Protein AF-A0A7S0VRG8-F1 (afdb_monomer)

Mean predicted aligned error: 17.73 Å

Nearest PDB structures (foldseek):
  5uk8-assembly1_B  TM=3.185E-01  e=1.459E+00  Homo sapiens
  5fi4-assembly1_B  TM=2.342E-01  e=2.798E+00  Homo sapiens
  4waf-assembly1_B  TM=2.385E-01  e=3.992E+00  Homo sapiens

Sequence (210 aa):
MTVSRSSALLATAFALSAVSQVACFSLGASHPPLGLRLSTVGSSTPARPWAAHGGARCVRAVVFEPQGPPVETYASMALISGLAAYWWLVFVPGERRDLAANKDKGGLNGFLDELAASGEDERKVEKWFYSEWLARRKNVQAVMDKRAMQMSAKTGESFEVVLARLEEAEAANNLARATKMPRFLSADNPILVAFAFVAFGVVLAAFTGK

Radius of gyration: 34.58 Å; Cα contacts (8 Å, |Δi|>4): 60; chains: 1; bounding box: 70×60×100 Å

Solvent-accessible surface area (backbone atoms only — not comparable to full-atom values): 13095 Å² total; per-residue (Å²): 137,88,80,74,78,72,66,65,66,62,59,57,61,58,58,61,58,61,59,59,66,66,69,68,79,78,77,81,81,73,73,76,73,83,74,73,78,68,80,74,85,78,87,85,82,78,94,73,82,91,74,93,71,91,68,81,77,76,78,73,78,79,78,81,71,87,76,74,80,59,69,66,57,52,53,52,53,40,52,54,43,49,51,52,43,46,42,60,69,53,48,51,56,49,53,52,40,54,48,62,69,40,60,79,71,36,73,64,51,57,50,50,49,52,59,66,70,45,55,86,83,55,63,48,69,61,49,60,75,40,40,68,60,54,52,50,49,53,52,51,50,55,52,47,53,52,50,18,52,55,48,14,70,72,70,73,48,59,49,67,66,40,39,54,52,49,53,53,50,46,55,52,48,52,48,52,57,60,65,58,66,74,80,73,84,44,88,83,32,67,63,61,47,50,42,51,53,42,52,50,49,47,52,52,55,65,73,63,70,125

pLDDT: mean 72.53, std 17.37, range [38.66, 95.19]

Foldseek 3Di:
DDDDPVVVVVVVVVVVVVVVVVVPPPDDPPDPPPPPVPVPPDDDDDDDDDDDDPPPPPPPPPPDDDDDDPLVVLVVLLVVLVVVCCCVVPVVLVVLLVCLLCVCVDVVVVVVVVVVPDDCPPPVVVCVVCVVVNVVVVVVVVVLQVVLVVVCVVVVDDSVVSSVVVVVVVSVVSSVVSVPDDPCVPPPNVSVVSSVVSVVVSVVVVVVPD

Organism: NCBI:txid464990

Structure (mmCIF, N/CA/C/O backbone):
data_AF-A0A7S0VRG8-F1
#
_entry.id   AF-A0A7S0VRG8-F1
#
loop_
_atom_site.group_PDB
_atom_site.id
_atom_site.type_symbol
_atom_site.label_atom_id
_atom_site.label_alt_id
_atom_site.label_comp_id
_atom_site.label_asym_id
_atom_site.label_entity_id
_atom_site.label_seq_id
_atom_site.pdbx_PDB_ins_code
_atom_site.Cartn_x
_atom_site.Cartn_y
_atom_site.Cartn_z
_atom_site.occupancy
_atom_site.B_iso_or_equiv
_atom_site.auth_seq_id
_atom_site.auth_comp_id
_atom_site.auth_asym_id
_atom_site.auth_atom_id
_atom_site.pdbx_PDB_model_num
ATOM 1 N N . MET A 1 1 ? -19.201 24.557 -6.624 1.00 42.12 1 MET A N 1
ATOM 2 C CA . MET A 1 1 ? -18.223 24.293 -7.701 1.00 42.12 1 MET A CA 1
ATOM 3 C C . MET A 1 1 ? -18.299 22.818 -8.061 1.00 42.12 1 MET A C 1
ATOM 5 O O . MET A 1 1 ? -17.842 21.974 -7.306 1.00 42.12 1 MET A O 1
ATOM 9 N N . THR A 1 2 ? -19.003 22.513 -9.145 1.00 43.94 2 THR A N 1
ATOM 10 C CA . THR A 1 2 ? -19.328 21.163 -9.621 1.00 43.94 2 THR A CA 1
ATOM 11 C C . THR A 1 2 ? -18.234 20.679 -10.567 1.00 43.94 2 THR A C 1
ATOM 13 O O . THR A 1 2 ? -18.202 21.075 -11.730 1.00 43.94 2 THR A O 1
ATOM 16 N N . VAL A 1 3 ? -17.312 19.857 -10.062 1.00 47.19 3 VAL A N 1
ATOM 17 C CA . VAL A 1 3 ? -16.272 19.234 -10.889 1.00 47.19 3 VAL A CA 1
ATOM 18 C C . VAL A 1 3 ? -16.869 18.031 -11.621 1.00 47.19 3 VAL A C 1
ATOM 20 O O . VAL A 1 3 ? -17.481 17.142 -11.031 1.00 47.19 3 VAL A O 1
ATOM 23 N N . SER A 1 4 ? -16.725 18.096 -12.939 1.00 42.38 4 SER A N 1
ATOM 24 C CA . SER A 1 4 ? -17.270 17.235 -13.981 1.00 42.38 4 SER A CA 1
ATOM 25 C C . SER A 1 4 ? -17.004 15.740 -13.762 1.00 42.38 4 SER A C 1
ATOM 27 O O . SER A 1 4 ? -15.859 15.296 -13.706 1.00 42.38 4 SER A O 1
ATOM 29 N N . ARG A 1 5 ? -18.081 14.946 -13.713 1.00 49.78 5 ARG A N 1
ATOM 30 C CA . ARG A 1 5 ? -18.062 13.470 -13.689 1.00 49.78 5 ARG A CA 1
ATOM 31 C C . ARG A 1 5 ? -17.633 12.840 -15.026 1.00 49.78 5 ARG A C 1
ATOM 33 O O . ARG A 1 5 ? -17.500 11.623 -15.107 1.00 49.78 5 ARG A O 1
ATOM 40 N N . SER A 1 6 ? -17.387 13.641 -16.062 1.00 50.38 6 SER A N 1
ATOM 41 C CA . SER A 1 6 ? -17.122 13.144 -17.418 1.00 50.38 6 SER A CA 1
ATOM 42 C C . SER A 1 6 ? -15.696 12.618 -17.630 1.00 50.38 6 SER A C 1
ATOM 44 O O . SER A 1 6 ? -15.460 11.881 -18.582 1.00 50.38 6 SER A O 1
ATOM 46 N N . SER A 1 7 ? -14.748 12.926 -16.740 1.00 47.78 7 SER A N 1
ATOM 47 C CA . SER A 1 7 ? -13.347 12.496 -16.894 1.00 47.78 7 SER A CA 1
ATOM 48 C C . SER A 1 7 ? -13.087 11.055 -16.436 1.00 47.78 7 SER A C 1
ATOM 50 O O . SER A 1 7 ? -12.105 10.446 -16.851 1.00 47.78 7 SER A O 1
ATOM 52 N N . ALA A 1 8 ? -13.969 10.481 -15.609 1.00 47.38 8 ALA A N 1
ATOM 53 C CA . ALA A 1 8 ? -13.795 9.130 -15.068 1.00 47.38 8 ALA A CA 1
ATOM 54 C C . ALA A 1 8 ? -14.149 8.019 -16.076 1.00 47.38 8 ALA A C 1
ATOM 56 O O . ALA A 1 8 ? -13.647 6.905 -15.963 1.00 47.38 8 ALA A O 1
ATOM 57 N N . LEU A 1 9 ? -14.975 8.319 -17.085 1.00 46.28 9 LEU A N 1
ATOM 58 C CA . LEU A 1 9 ? -15.419 7.333 -18.079 1.00 46.28 9 LEU A CA 1
ATOM 59 C C . LEU A 1 9 ? -14.440 7.150 -19.249 1.00 46.28 9 LEU A C 1
ATOM 61 O O . LEU A 1 9 ? -14.487 6.127 -19.924 1.00 46.28 9 LEU A O 1
ATOM 65 N N . LEU A 1 10 ? -13.520 8.093 -19.476 1.00 46.25 10 LEU A N 1
ATOM 66 C CA . LEU A 1 10 ? -12.488 7.950 -20.513 1.00 46.25 10 LEU A CA 1
ATOM 67 C C . LEU A 1 10 ? -11.265 7.152 -20.031 1.00 46.25 10 LEU A C 1
ATOM 69 O O . LEU A 1 10 ? -10.596 6.516 -20.841 1.00 46.25 10 LEU A O 1
ATOM 73 N N . ALA A 1 11 ? -11.003 7.116 -18.721 1.00 44.12 11 ALA A N 1
ATOM 74 C CA . ALA A 1 11 ? -9.884 6.360 -18.154 1.00 44.12 11 ALA A CA 1
ATOM 75 C C . ALA A 1 11 ? -10.134 4.838 -18.129 1.00 44.12 11 ALA A C 1
ATOM 77 O O . ALA A 1 11 ? -9.197 4.052 -18.261 1.00 44.12 11 ALA A O 1
ATOM 78 N N . THR A 1 12 ? -11.392 4.399 -18.025 1.00 48.84 12 THR A N 1
ATOM 79 C CA . THR A 1 12 ? -11.747 2.969 -18.011 1.00 48.84 12 THR A CA 1
ATOM 80 C C . THR A 1 12 ? -11.748 2.331 -19.402 1.00 48.84 12 THR A C 1
ATOM 82 O O . THR A 1 12 ? -11.501 1.132 -19.516 1.00 48.84 12 THR A O 1
ATOM 85 N N . ALA A 1 13 ? -11.927 3.110 -20.474 1.00 42.81 13 ALA A N 1
ATOM 86 C CA . ALA A 1 13 ? -11.885 2.593 -21.844 1.00 42.81 13 ALA A CA 1
ATOM 87 C C . ALA A 1 13 ? -10.463 2.211 -22.307 1.00 42.81 13 ALA A C 1
ATOM 89 O O . ALA A 1 13 ? -10.300 1.271 -23.084 1.00 42.81 13 ALA A O 1
ATOM 90 N N . PHE A 1 14 ? -9.417 2.874 -21.797 1.00 45.69 14 PHE A N 1
ATOM 91 C CA . PHE A 1 14 ? -8.030 2.544 -22.156 1.00 45.69 14 PHE A CA 1
ATOM 92 C C . PHE A 1 14 ? -7.493 1.308 -21.415 1.00 45.69 14 PHE A C 1
ATOM 94 O O . PHE A 1 14 ? -6.697 0.550 -21.971 1.00 45.69 14 PHE A O 1
ATOM 101 N N . ALA A 1 15 ? -7.969 1.049 -20.194 1.00 44.66 15 ALA A N 1
ATOM 102 C CA . ALA A 1 15 ? -7.523 -0.088 -19.385 1.00 44.66 15 ALA A CA 1
ATOM 103 C C . ALA A 1 15 ? -8.023 -1.449 -19.912 1.00 44.66 15 ALA A C 1
ATOM 105 O O . ALA A 1 15 ? -7.338 -2.457 -19.756 1.00 44.66 15 ALA A O 1
ATOM 106 N N . LEU A 1 16 ? -9.174 -1.490 -20.594 1.00 42.56 16 LEU A N 1
ATOM 107 C CA . LEU A 1 16 ? -9.716 -2.728 -21.174 1.00 42.56 16 LEU A CA 1
ATOM 108 C C . LEU A 1 16 ? -9.093 -3.113 -22.526 1.00 42.56 16 LEU A C 1
ATOM 110 O O . LEU A 1 16 ? -9.117 -4.288 -22.886 1.00 42.56 16 LEU A O 1
ATOM 114 N N . SER A 1 17 ? -8.469 -2.175 -23.246 1.00 42.88 17 SER A N 1
ATOM 115 C CA . SER A 1 17 ? -7.760 -2.492 -24.497 1.00 42.88 17 SER A CA 1
ATOM 116 C C . SER A 1 17 ? -6.384 -3.131 -24.242 1.00 42.88 17 SER A C 1
ATOM 118 O O . SER A 1 17 ? -5.960 -4.030 -24.968 1.00 42.88 17 SER A O 1
ATOM 120 N N . ALA A 1 18 ? -5.705 -2.748 -23.153 1.00 43.19 18 ALA A N 1
ATOM 121 C CA . ALA A 1 18 ? -4.369 -3.259 -22.834 1.00 43.19 18 ALA A CA 1
ATOM 122 C C . ALA A 1 18 ? -4.368 -4.700 -22.280 1.00 43.19 18 ALA A C 1
ATOM 124 O O . ALA A 1 18 ? -3.413 -5.442 -22.501 1.00 43.19 18 ALA A O 1
ATOM 125 N N . VAL A 1 19 ? -5.443 -5.136 -21.613 1.00 46.16 19 VAL A N 1
ATOM 126 C CA . VAL A 1 19 ? -5.538 -6.507 -21.069 1.00 46.16 19 VAL A CA 1
ATOM 127 C C . VAL A 1 19 ? -5.850 -7.536 -22.165 1.00 46.16 19 VAL A C 1
ATOM 129 O O . VAL A 1 19 ? -5.446 -8.693 -22.059 1.00 46.16 19 VAL A O 1
ATOM 132 N N . SER A 1 20 ? -6.482 -7.125 -23.269 1.00 40.62 20 SER A N 1
ATOM 133 C CA . SER A 1 20 ? -6.800 -8.041 -24.371 1.00 40.62 20 SER A CA 1
ATOM 134 C C . SER A 1 20 ? -5.583 -8.394 -25.243 1.00 40.62 20 SER A C 1
ATOM 136 O O . SER A 1 20 ? -5.542 -9.477 -25.821 1.00 40.62 20 SER A O 1
ATOM 138 N N . GLN A 1 21 ? -4.536 -7.557 -25.283 1.00 45.44 21 GLN A N 1
ATOM 139 C CA . GLN A 1 21 ? -3.326 -7.879 -26.058 1.00 45.44 21 GLN A CA 1
ATOM 140 C C . GLN A 1 21 ? -2.328 -8.792 -25.331 1.00 45.44 21 GLN A C 1
ATOM 142 O O . GLN A 1 21 ? -1.514 -9.435 -25.989 1.00 45.44 21 GLN A O 1
ATOM 147 N N . VAL A 1 22 ? -2.410 -8.925 -24.003 1.00 46.41 22 VAL A N 1
ATOM 148 C CA . VAL A 1 22 ? -1.505 -9.812 -23.245 1.00 46.41 22 VAL A CA 1
ATOM 149 C C . VAL A 1 22 ? -2.036 -11.253 -23.174 1.00 46.41 22 VAL A C 1
ATOM 151 O O . VAL A 1 22 ? -1.254 -12.194 -23.061 1.00 46.41 22 VAL A O 1
ATOM 154 N N . ALA A 1 23 ? -3.347 -11.465 -23.333 1.00 41.53 23 ALA A N 1
ATOM 155 C CA . ALA A 1 23 ? -3.958 -12.797 -23.258 1.00 41.53 23 ALA A CA 1
ATOM 156 C C . ALA A 1 23 ? -3.925 -13.603 -24.577 1.00 41.53 23 ALA A C 1
ATOM 158 O O . ALA A 1 23 ? -4.121 -14.816 -24.546 1.00 41.53 23 ALA A O 1
ATOM 159 N N . CYS A 1 24 ? -3.622 -12.985 -25.725 1.00 38.66 24 CYS A N 1
ATOM 160 C CA . CYS A 1 24 ? -3.536 -13.696 -27.012 1.00 38.66 24 CYS A CA 1
ATOM 161 C C . CYS A 1 24 ? -2.133 -14.222 -27.361 1.00 38.66 24 CYS A C 1
ATOM 163 O O . CYS A 1 24 ? -1.957 -14.806 -28.426 1.00 38.66 24 CYS A O 1
ATOM 165 N N . PHE A 1 25 ? -1.135 -14.073 -26.484 1.00 44.03 25 PHE A N 1
ATOM 166 C CA . PHE A 1 25 ? 0.235 -14.521 -26.777 1.00 44.03 25 PHE A CA 1
ATOM 167 C C . PHE A 1 25 ? 0.594 -15.915 -26.231 1.00 44.03 25 PHE A C 1
ATOM 169 O O . PHE A 1 25 ? 1.757 -16.303 -26.278 1.00 44.03 25 PHE A O 1
ATOM 176 N N . SER A 1 26 ? -0.372 -16.685 -25.708 1.00 48.47 26 SER A N 1
ATOM 177 C CA . SER A 1 26 ? -0.089 -17.971 -25.034 1.00 48.47 26 SER A CA 1
ATOM 178 C C . SER A 1 26 ? -0.659 -19.245 -25.666 1.00 48.47 26 SER A C 1
ATOM 180 O O . SER A 1 26 ? -0.464 -20.310 -25.096 1.00 48.47 26 SER A O 1
ATOM 182 N N . LEU A 1 27 ? -1.260 -19.223 -26.859 1.00 49.84 27 LEU A N 1
ATOM 183 C CA . LEU A 1 27 ? -1.505 -20.466 -27.609 1.00 49.84 27 LEU A CA 1
ATOM 184 C C . LEU A 1 27 ? -1.369 -20.225 -29.113 1.00 49.84 27 LEU A C 1
ATOM 186 O O . LEU A 1 27 ? -2.247 -19.625 -29.722 1.00 49.84 27 LEU A O 1
ATOM 190 N N . GLY A 1 28 ? -0.287 -20.728 -29.715 1.00 46.03 28 GLY A N 1
ATOM 191 C CA . GLY A 1 28 ? -0.197 -20.846 -31.174 1.00 46.03 28 GLY A CA 1
ATOM 192 C C . GLY A 1 28 ? 1.056 -20.292 -31.846 1.00 46.03 28 GLY A C 1
ATOM 193 O O . GLY A 1 28 ? 0.988 -19.943 -33.016 1.00 46.03 28 GLY A O 1
ATOM 194 N N . ALA A 1 29 ? 2.210 -20.242 -31.179 1.00 43.59 29 ALA A N 1
ATOM 195 C CA . ALA A 1 29 ? 3.479 -20.233 -31.905 1.00 43.59 29 ALA A CA 1
ATOM 196 C C . ALA A 1 29 ? 3.909 -21.688 -32.124 1.00 43.59 29 ALA A C 1
ATOM 198 O O . ALA A 1 29 ? 4.725 -22.238 -31.388 1.00 43.59 29 ALA A O 1
ATOM 199 N N . SER A 1 30 ? 3.316 -22.331 -33.133 1.00 47.25 30 SER A N 1
ATOM 200 C CA . SER A 1 30 ? 3.965 -23.454 -33.801 1.00 47.25 30 SER A CA 1
ATOM 201 C C . SER A 1 30 ? 5.381 -23.005 -34.138 1.00 47.25 30 SER A C 1
ATOM 203 O O . SER A 1 30 ? 5.553 -22.030 -34.874 1.00 47.25 30 SER A O 1
ATOM 205 N N . HIS A 1 31 ? 6.368 -23.666 -33.539 1.00 42.41 31 HIS A N 1
ATOM 206 C CA . HIS A 1 31 ? 7.776 -23.465 -33.833 1.00 42.41 31 HIS A CA 1
ATOM 207 C C . HIS A 1 31 ? 7.967 -23.242 -35.341 1.00 42.41 31 HIS A C 1
ATOM 209 O O . HIS A 1 31 ? 7.570 -24.117 -36.117 1.00 42.41 31 HIS A O 1
ATOM 215 N N . PRO A 1 32 ? 8.586 -22.135 -35.794 1.00 53.06 32 PRO A N 1
ATOM 216 C CA . PRO A 1 32 ? 9.270 -22.216 -37.067 1.00 53.06 32 PRO A CA 1
ATOM 217 C C . PRO A 1 32 ? 10.299 -23.335 -36.872 1.00 53.06 32 PRO A C 1
ATOM 219 O O . PRO A 1 32 ? 11.086 -23.262 -35.918 1.00 53.06 32 PRO A O 1
ATOM 222 N N . PRO A 1 33 ? 10.285 -24.412 -37.678 1.00 48.62 33 PRO A N 1
ATOM 223 C CA . PRO A 1 33 ? 11.404 -25.328 -37.643 1.00 48.62 33 PRO A CA 1
ATOM 224 C C . PRO A 1 33 ? 12.641 -24.466 -37.859 1.00 48.62 33 PRO A C 1
ATOM 226 O O . PRO A 1 33 ? 12.640 -23.590 -38.726 1.00 48.62 33 PRO A O 1
ATOM 229 N N . LEU A 1 34 ? 13.643 -24.669 -37.006 1.00 49.22 34 LEU A N 1
ATOM 230 C CA . LEU A 1 34 ? 14.986 -24.150 -37.183 1.00 49.22 34 LEU A CA 1
ATOM 231 C C . LEU A 1 34 ? 15.396 -24.449 -38.622 1.00 49.22 34 LEU A C 1
ATOM 233 O O . LEU A 1 34 ? 15.877 -25.533 -38.943 1.00 49.22 34 LEU A O 1
ATOM 237 N N . GLY A 1 35 ? 15.165 -23.473 -39.494 1.00 43.34 35 GLY A N 1
ATOM 238 C CA . GLY A 1 35 ? 15.689 -23.412 -40.835 1.00 43.34 35 GLY A CA 1
ATOM 239 C C . GLY A 1 35 ? 17.162 -23.097 -40.698 1.00 43.34 35 GLY A C 1
ATOM 240 O O . GLY A 1 35 ? 17.609 -22.016 -41.066 1.00 43.34 35 GLY A O 1
ATOM 241 N N . LEU A 1 36 ? 17.918 -24.054 -40.153 1.00 47.72 36 LEU A N 1
ATOM 242 C CA . LEU A 1 36 ? 19.273 -24.301 -40.594 1.00 47.72 36 LEU A CA 1
ATOM 243 C C . LEU A 1 36 ? 19.160 -24.440 -42.106 1.00 47.72 36 LEU A C 1
ATOM 245 O O . LEU A 1 36 ? 18.872 -25.509 -42.639 1.00 47.72 36 LEU A O 1
ATOM 249 N N . ARG A 1 37 ? 19.331 -23.315 -42.800 1.00 43.06 37 ARG A N 1
ATOM 250 C CA . ARG A 1 37 ? 19.555 -23.273 -44.235 1.00 43.06 37 ARG A CA 1
ATOM 251 C C . ARG A 1 37 ? 20.968 -23.802 -44.449 1.00 43.06 37 ARG A C 1
ATOM 253 O O . ARG A 1 37 ? 21.897 -23.079 -44.784 1.00 43.06 37 ARG A O 1
ATOM 260 N N . LEU A 1 38 ? 21.123 -25.090 -44.161 1.00 45.47 38 LEU A N 1
ATOM 261 C CA . LEU A 1 38 ? 22.187 -25.913 -44.668 1.00 45.47 38 LEU A CA 1
ATOM 262 C C . LEU A 1 38 ? 21.914 -25.948 -46.166 1.00 45.47 38 LEU A C 1
ATOM 264 O O . LEU A 1 38 ? 20.970 -26.594 -46.617 1.00 45.47 38 LEU A O 1
ATOM 268 N N . SER A 1 39 ? 22.662 -25.152 -46.923 1.00 45.50 39 SER A N 1
ATOM 269 C CA . SER A 1 39 ? 22.709 -25.270 -48.371 1.00 45.50 39 SER A CA 1
ATOM 270 C C . SER A 1 39 ? 23.182 -26.686 -48.677 1.00 45.50 39 SER A C 1
ATOM 272 O O . SER A 1 39 ? 24.379 -26.966 -48.707 1.00 45.50 39 SER A O 1
ATOM 274 N N . THR A 1 40 ? 22.234 -27.605 -48.830 1.00 46.91 40 THR A N 1
ATOM 275 C CA . THR A 1 40 ? 22.468 -28.922 -49.387 1.00 46.91 40 THR A CA 1
ATOM 276 C C . THR A 1 40 ? 22.927 -28.693 -50.814 1.00 46.91 40 THR A C 1
ATOM 278 O O . THR A 1 40 ? 22.162 -28.351 -51.713 1.00 46.91 40 THR A O 1
ATOM 281 N N . VAL A 1 41 ? 24.235 -28.833 -51.002 1.00 51.22 41 VAL A N 1
ATOM 282 C CA . VAL A 1 41 ? 24.846 -29.081 -52.299 1.00 51.22 41 VAL A CA 1
ATOM 283 C C . VAL A 1 41 ? 24.265 -30.407 -52.788 1.00 51.22 41 VAL A C 1
ATOM 285 O O . VAL A 1 41 ? 24.740 -31.486 -52.449 1.00 51.22 41 VAL A O 1
ATOM 288 N N . GLY A 1 42 ? 23.152 -30.304 -53.511 1.00 42.38 42 GLY A N 1
ATOM 289 C CA . GLY A 1 42 ? 22.525 -31.384 -54.252 1.00 42.38 42 GLY A CA 1
ATOM 290 C C . GLY A 1 42 ? 23.236 -31.540 -55.586 1.00 42.38 42 GLY A C 1
ATOM 291 O O . GLY A 1 42 ? 23.126 -30.705 -56.478 1.00 42.38 42 GLY A O 1
ATOM 292 N N . SER A 1 43 ? 24.003 -32.613 -55.671 1.00 60.25 43 SER A N 1
ATOM 293 C CA . SER A 1 43 ? 24.740 -33.121 -56.820 1.00 60.25 43 SER A CA 1
ATOM 294 C C . SER A 1 43 ? 23.846 -33.515 -58.001 1.00 60.25 43 SER A C 1
ATOM 296 O O . SER A 1 43 ? 22.918 -34.301 -57.831 1.00 60.25 43 SER A O 1
ATOM 298 N N . SER A 1 44 ? 24.190 -33.049 -59.202 1.00 52.38 44 SER A N 1
ATOM 299 C CA . SER A 1 44 ? 24.133 -33.755 -60.503 1.00 52.38 44 SER A CA 1
ATOM 300 C C . SER A 1 44 ? 24.502 -32.705 -61.564 1.00 52.38 44 SER A C 1
ATOM 302 O O . SER A 1 44 ? 23.876 -31.659 -61.651 1.00 52.38 44 SER A O 1
ATOM 304 N N . THR A 1 45 ? 25.579 -32.799 -62.342 1.00 47.59 45 THR A N 1
ATOM 305 C CA . THR A 1 45 ? 25.819 -33.704 -63.485 1.00 47.59 45 THR A CA 1
ATOM 306 C C . THR A 1 45 ? 27.129 -33.216 -64.160 1.00 47.59 45 THR A C 1
ATOM 308 O O . THR A 1 45 ? 27.523 -32.070 -63.933 1.00 47.59 45 THR A O 1
ATOM 311 N N . PRO A 1 46 ? 27.704 -33.933 -65.137 1.00 53.97 46 PRO A N 1
ATOM 312 C CA . PRO A 1 46 ? 28.460 -35.176 -65.073 1.00 53.97 46 PRO A CA 1
ATOM 313 C C . PRO A 1 46 ? 29.985 -34.913 -65.031 1.00 53.97 46 PRO A C 1
ATOM 315 O O . PRO A 1 46 ? 30.459 -33.779 -65.097 1.00 53.97 46 PRO A O 1
ATOM 318 N N . ALA A 1 47 ? 30.759 -35.995 -64.952 1.00 52.69 47 ALA A N 1
ATOM 319 C CA . ALA A 1 47 ? 32.210 -36.007 -65.084 1.00 52.69 47 ALA A CA 1
ATOM 320 C C . ALA A 1 47 ? 32.712 -35.111 -66.235 1.00 52.69 47 ALA A C 1
ATOM 322 O O . ALA A 1 47 ? 32.446 -35.376 -67.408 1.00 52.69 47 ALA A O 1
ATOM 323 N N . ARG A 1 48 ? 33.489 -34.078 -65.891 1.00 51.56 48 ARG A N 1
ATOM 324 C CA . ARG A 1 48 ? 34.387 -33.397 -66.827 1.00 51.56 48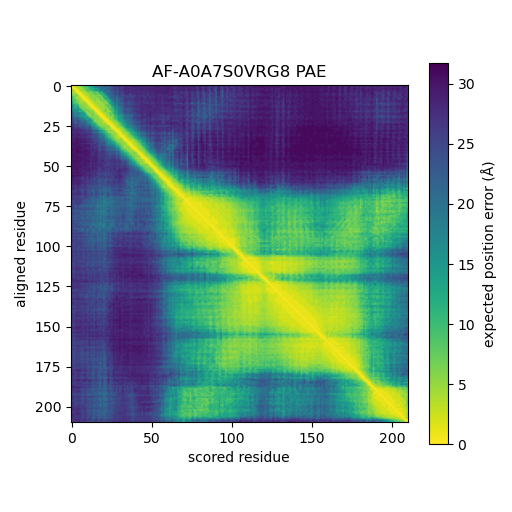 ARG A CA 1
ATOM 325 C C . ARG A 1 48 ? 35.832 -33.752 -66.471 1.00 51.56 48 ARG A C 1
ATOM 327 O O . ARG A 1 48 ? 36.174 -33.716 -65.287 1.00 51.56 48 ARG A O 1
ATOM 334 N N . PRO A 1 49 ? 36.668 -34.129 -67.451 1.00 54.66 49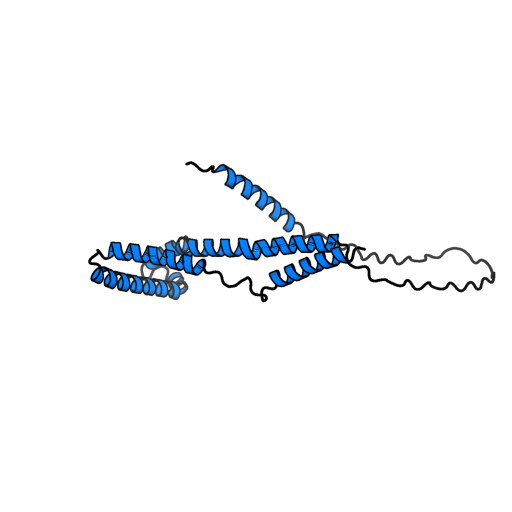 PRO A N 1
ATOM 335 C CA . PRO A 1 49 ? 37.975 -34.703 -67.186 1.00 54.66 49 PRO A CA 1
ATOM 336 C C . PRO A 1 49 ? 38.960 -33.604 -66.765 1.00 54.66 49 PRO A C 1
ATOM 338 O O . PRO A 1 49 ? 39.027 -32.561 -67.408 1.00 54.66 49 PRO A O 1
ATOM 341 N N . TRP A 1 50 ? 39.686 -33.862 -65.674 1.00 59.19 50 TRP A N 1
ATOM 342 C CA . TRP A 1 50 ? 41.018 -33.348 -65.324 1.00 59.19 50 TRP A CA 1
ATOM 343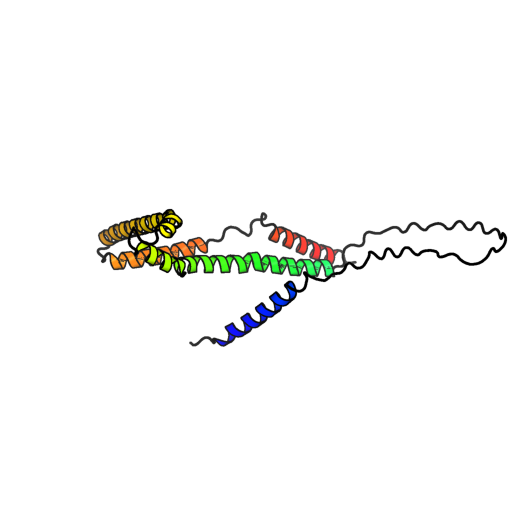 C C . TRP A 1 50 ? 41.519 -32.110 -66.105 1.00 59.19 50 TRP A C 1
ATOM 345 O O . TRP A 1 50 ? 42.309 -32.207 -67.037 1.00 59.19 50 TRP A O 1
ATOM 355 N N . ALA A 1 51 ? 41.145 -30.914 -65.649 1.00 50.59 51 ALA A N 1
ATOM 356 C CA . ALA A 1 51 ? 41.918 -29.705 -65.922 1.00 50.59 51 ALA A CA 1
ATOM 357 C C . ALA A 1 51 ? 42.433 -29.159 -64.591 1.00 50.59 51 ALA A C 1
ATOM 359 O O . ALA A 1 51 ? 41.672 -28.723 -63.725 1.00 50.59 51 ALA A O 1
ATOM 360 N N . ALA A 1 52 ? 43.746 -29.266 -64.419 1.00 55.38 52 ALA A N 1
ATOM 361 C CA . ALA A 1 52 ? 44.493 -28.783 -63.278 1.00 55.38 52 ALA A CA 1
ATOM 362 C C . ALA A 1 52 ? 44.314 -27.266 -63.108 1.00 55.38 52 ALA A C 1
ATOM 364 O O . ALA A 1 52 ? 44.952 -26.468 -63.788 1.00 55.38 52 ALA A O 1
ATOM 365 N N . HIS A 1 53 ? 43.486 -26.866 -62.147 1.00 52.19 53 HIS A N 1
ATOM 366 C CA . HIS A 1 53 ? 43.530 -25.531 -61.566 1.00 52.19 53 HIS A CA 1
ATOM 367 C C . HIS A 1 53 ? 43.673 -25.677 -60.055 1.00 52.19 53 HIS A C 1
ATOM 369 O O . HIS A 1 53 ? 42.693 -25.762 -59.316 1.00 52.19 53 HIS A O 1
ATOM 375 N N . GLY A 1 54 ? 44.931 -25.724 -59.610 1.00 53.81 54 GLY A N 1
ATOM 376 C CA . GLY A 1 54 ? 45.342 -25.582 -58.215 1.00 53.81 54 GLY A CA 1
ATOM 377 C C . GLY A 1 54 ? 45.064 -24.173 -57.689 1.00 53.81 54 GLY A C 1
ATOM 378 O O . GLY A 1 54 ? 45.977 -23.443 -57.327 1.00 53.81 54 GLY A O 1
ATOM 379 N N . GLY A 1 55 ? 43.794 -23.774 -57.678 1.00 53.31 55 GLY A N 1
ATOM 380 C CA . GLY A 1 55 ? 43.333 -22.563 -57.020 1.00 53.31 55 GLY A CA 1
ATOM 381 C C . GLY A 1 55 ? 43.024 -22.885 -55.569 1.00 53.31 55 GLY A C 1
ATOM 382 O O . GLY A 1 55 ? 41.904 -23.290 -55.254 1.00 53.31 55 GLY A O 1
ATOM 383 N N . ALA A 1 56 ? 44.013 -22.725 -54.691 1.00 56.22 56 ALA A N 1
ATOM 384 C CA . ALA A 1 56 ? 43.797 -22.696 -53.253 1.00 56.22 56 ALA A CA 1
ATOM 385 C C . ALA A 1 56 ? 42.740 -21.623 -52.942 1.00 56.22 56 ALA A C 1
ATOM 387 O O . ALA A 1 56 ? 43.020 -20.424 -52.958 1.00 56.22 56 ALA A O 1
ATOM 388 N N . ARG A 1 57 ? 41.492 -22.039 -52.704 1.00 58.25 57 ARG A N 1
ATOM 389 C CA . ARG A 1 57 ? 40.460 -21.140 -52.191 1.00 58.25 57 ARG A CA 1
ATOM 390 C C . ARG A 1 57 ? 40.798 -20.867 -50.732 1.00 58.25 57 ARG A C 1
ATOM 392 O O . ARG A 1 57 ? 40.409 -21.628 -49.853 1.00 58.25 57 ARG A O 1
ATOM 399 N N . CYS A 1 58 ? 41.543 -19.787 -50.497 1.00 55.19 58 CYS A N 1
ATOM 400 C CA . CYS A 1 58 ? 41.649 -19.164 -49.186 1.00 55.19 58 CYS A CA 1
ATOM 401 C C . CYS A 1 58 ? 40.231 -18.922 -48.668 1.00 55.19 58 CYS A C 1
ATOM 403 O O . CYS A 1 58 ? 39.517 -18.047 -49.163 1.00 55.19 58 CYS A O 1
ATOM 405 N N . VAL A 1 59 ? 39.813 -19.721 -47.688 1.00 62.31 59 VAL A N 1
ATOM 406 C CA . VAL A 1 59 ? 38.632 -19.433 -46.883 1.00 62.31 59 VAL A CA 1
ATOM 407 C C . VAL A 1 59 ? 38.968 -18.151 -46.134 1.00 62.31 59 VAL A C 1
ATOM 409 O O . VAL A 1 59 ? 39.752 -18.157 -45.188 1.00 62.31 59 VAL A O 1
ATOM 412 N N . ARG A 1 60 ? 38.468 -17.021 -46.639 1.00 62.75 60 ARG A N 1
ATOM 413 C CA . ARG A 1 60 ? 38.661 -15.716 -46.015 1.00 62.75 60 ARG A CA 1
ATOM 414 C C . ARG A 1 60 ? 38.045 -15.805 -44.624 1.00 62.75 60 ARG A C 1
ATOM 416 O O . ARG A 1 60 ? 36.837 -15.998 -44.511 1.00 62.75 60 ARG A O 1
ATOM 423 N N . ALA A 1 61 ? 38.883 -15.722 -43.594 1.00 69.56 61 ALA A N 1
ATOM 424 C CA . ALA A 1 61 ? 38.429 -15.665 -42.217 1.00 69.56 61 ALA A CA 1
ATOM 425 C C . ALA A 1 61 ? 37.433 -14.504 -42.106 1.00 69.56 61 ALA A C 1
ATOM 427 O O . ALA A 1 61 ? 37.795 -13.343 -42.305 1.00 69.56 61 ALA A O 1
ATOM 428 N N . VAL A 1 62 ? 36.162 -14.830 -41.878 1.00 69.88 62 VAL A N 1
ATOM 429 C CA . VAL A 1 62 ? 35.149 -13.832 -41.552 1.00 69.88 62 VAL A CA 1
ATOM 430 C C . VAL A 1 62 ? 35.462 -13.409 -40.127 1.00 69.88 62 VAL A C 1
ATOM 432 O O . VAL A 1 62 ? 35.142 -14.112 -39.173 1.00 69.88 62 VAL A O 1
ATOM 435 N N . VAL A 1 63 ? 36.191 -12.305 -39.996 1.00 78.12 63 VAL A N 1
ATOM 436 C CA . VAL A 1 63 ? 36.450 -11.681 -38.702 1.00 78.12 63 VAL A CA 1
ATOM 437 C C . VAL A 1 63 ? 35.119 -11.099 -38.239 1.00 78.12 63 VAL A C 1
ATOM 439 O O . VAL A 1 63 ? 34.608 -10.153 -38.833 1.00 78.12 63 VAL A O 1
ATOM 442 N N . PHE A 1 64 ? 34.515 -11.729 -37.235 1.00 80.44 64 PHE A N 1
ATOM 443 C CA . PHE A 1 64 ? 33.322 -11.210 -36.583 1.00 80.44 64 PHE A CA 1
ATOM 444 C C . PHE A 1 64 ? 33.742 -10.038 -35.700 1.00 80.44 64 PHE A C 1
ATOM 446 O O . PHE A 1 64 ? 34.351 -10.236 -34.649 1.00 80.44 64 PHE A O 1
ATOM 453 N N . GLU A 1 65 ? 33.442 -8.819 -36.137 1.00 81.06 65 GLU A N 1
ATOM 454 C CA . GLU A 1 65 ? 33.517 -7.667 -35.249 1.00 81.06 65 GLU A CA 1
ATOM 455 C C . GLU A 1 65 ? 32.239 -7.623 -34.402 1.00 81.06 65 GLU A C 1
ATOM 457 O O . GLU A 1 65 ? 31.139 -7.667 -34.964 1.00 81.06 65 GLU A O 1
ATOM 462 N N . PRO A 1 66 ? 32.346 -7.560 -33.062 1.00 78.06 66 PRO A N 1
ATOM 463 C CA . PRO A 1 66 ? 31.181 -7.438 -32.202 1.00 78.06 66 PRO A CA 1
ATOM 464 C C . PRO A 1 66 ? 30.491 -6.104 -32.492 1.00 78.06 66 PRO A C 1
ATOM 466 O O . PRO A 1 66 ? 30.969 -5.042 -32.096 1.00 78.06 66 PRO A O 1
ATOM 469 N N . GLN A 1 67 ? 29.362 -6.157 -33.196 1.00 79.50 67 GLN A N 1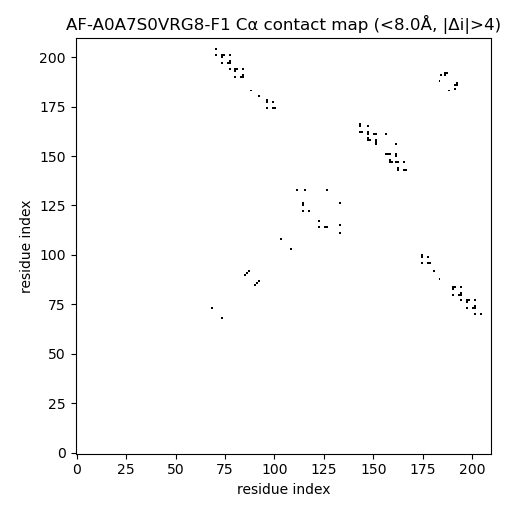
ATOM 470 C CA . GLN A 1 67 ? 28.490 -4.999 -33.324 1.00 79.50 67 GLN A CA 1
ATOM 471 C C . GLN A 1 67 ? 27.677 -4.856 -32.042 1.00 79.50 67 GLN A C 1
ATOM 473 O O . GLN A 1 67 ? 27.010 -5.796 -31.604 1.00 79.50 67 GLN A O 1
ATOM 478 N N . GLY A 1 68 ? 27.771 -3.680 -31.421 1.00 80.94 68 GLY A N 1
ATOM 479 C CA . GLY A 1 68 ? 26.905 -3.326 -30.306 1.00 80.94 68 GLY A CA 1
ATOM 480 C C . GLY A 1 68 ? 25.435 -3.299 -30.745 1.00 80.94 68 GLY A C 1
ATOM 481 O O . GLY A 1 68 ? 25.152 -3.126 -31.933 1.00 80.94 68 GLY A O 1
ATOM 482 N N . PRO A 1 69 ? 24.487 -3.463 -29.808 1.00 81.50 69 PRO A N 1
ATOM 483 C CA . PRO A 1 69 ? 23.072 -3.296 -30.107 1.00 81.50 69 PRO A CA 1
ATOM 484 C C . PRO A 1 69 ? 22.809 -1.910 -30.714 1.00 81.50 69 PRO A C 1
ATOM 486 O O . PRO A 1 69 ? 23.414 -0.931 -30.266 1.00 81.50 69 PRO A O 1
ATOM 489 N N . PRO A 1 70 ? 21.893 -1.793 -31.692 1.00 85.44 70 PRO A N 1
ATOM 490 C CA . PRO A 1 70 ? 21.520 -0.495 -32.233 1.00 85.44 70 PRO A CA 1
ATOM 491 C C . PRO A 1 70 ? 20.922 0.382 -31.127 1.00 85.44 70 PRO A C 1
ATOM 493 O O . PRO A 1 70 ? 20.249 -0.123 -30.223 1.00 85.44 70 PRO A O 1
ATOM 496 N N . VAL A 1 71 ? 21.134 1.700 -31.213 1.00 80.19 71 VAL A N 1
ATOM 497 C CA . VAL A 1 71 ? 20.678 2.695 -30.217 1.00 80.19 71 VAL A CA 1
ATOM 498 C C . VAL A 1 71 ? 19.174 2.580 -29.930 1.00 80.19 71 VAL A C 1
ATOM 500 O O . VAL A 1 71 ? 18.734 2.759 -28.794 1.00 80.19 71 VAL A O 1
ATOM 503 N N . GLU A 1 72 ? 18.395 2.172 -30.932 1.00 85.62 72 GLU A N 1
ATOM 504 C CA . GLU A 1 72 ? 16.963 1.872 -30.826 1.00 85.62 72 GLU A CA 1
ATOM 505 C C . GLU A 1 72 ? 16.645 0.835 -29.734 1.00 85.62 72 GLU A C 1
ATOM 507 O O . GLU A 1 72 ? 15.659 0.966 -29.003 1.00 85.62 72 GLU A O 1
ATOM 512 N N . THR A 1 73 ? 17.516 -0.163 -29.553 1.00 85.12 73 THR A N 1
ATOM 513 C CA . THR A 1 73 ? 17.351 -1.196 -28.521 1.00 85.12 73 THR A CA 1
ATOM 514 C C . THR A 1 73 ? 17.447 -0.574 -27.130 1.00 85.12 73 THR A C 1
ATOM 516 O O . THR A 1 73 ? 16.577 -0.804 -26.291 1.00 85.12 73 THR A O 1
ATOM 519 N N . TYR A 1 74 ? 18.444 0.281 -26.893 1.00 80.88 74 TYR A N 1
ATOM 520 C CA . TYR A 1 74 ? 18.610 0.970 -25.611 1.00 80.88 74 TYR A CA 1
ATOM 521 C C . TYR A 1 74 ? 17.466 1.945 -25.326 1.00 80.88 74 TYR A C 1
ATOM 523 O O . TYR A 1 74 ? 16.991 2.010 -24.193 1.00 80.88 74 TYR A O 1
ATOM 531 N N . ALA A 1 75 ? 16.973 2.643 -26.352 1.00 84.25 75 ALA A N 1
ATOM 532 C CA . ALA A 1 75 ? 15.822 3.530 -26.221 1.00 84.25 75 ALA A CA 1
ATOM 533 C C . ALA A 1 75 ? 14.558 2.768 -25.786 1.00 84.25 75 ALA A C 1
ATOM 535 O O . ALA A 1 75 ? 13.861 3.198 -24.866 1.00 84.25 75 ALA A O 1
ATOM 536 N N . SER A 1 76 ? 14.291 1.601 -26.383 1.00 85.50 76 SER A N 1
ATOM 537 C CA . SER A 1 76 ? 13.137 0.777 -25.998 1.00 85.50 76 SER A CA 1
ATOM 538 C C . SER A 1 76 ? 13.254 0.232 -24.566 1.00 85.50 76 SER A C 1
ATOM 540 O O . SER A 1 76 ? 12.294 0.312 -23.795 1.00 85.50 76 SER A O 1
ATOM 542 N N . MET A 1 77 ? 14.442 -0.230 -24.154 1.00 81.50 77 MET A N 1
ATOM 543 C CA . MET A 1 77 ? 14.685 -0.682 -22.778 1.00 81.50 77 MET A CA 1
ATOM 544 C C . MET A 1 77 ? 14.559 0.458 -21.761 1.00 81.50 77 MET A C 1
ATOM 546 O O . MET A 1 77 ? 14.027 0.252 -20.667 1.00 81.50 77 MET A O 1
ATOM 550 N N . ALA A 1 78 ? 15.000 1.670 -22.111 1.00 82.19 78 ALA A N 1
ATOM 551 C CA . ALA A 1 78 ? 14.850 2.854 -21.265 1.00 82.19 78 ALA A CA 1
ATOM 552 C C . ALA A 1 78 ? 13.372 3.196 -21.044 1.00 82.19 78 ALA A C 1
ATOM 554 O O . ALA A 1 78 ? 12.959 3.499 -19.926 1.00 82.19 78 ALA A O 1
ATOM 555 N N . LEU A 1 79 ? 12.553 3.077 -22.091 1.00 87.81 79 LEU A N 1
ATOM 556 C CA . LEU A 1 79 ? 11.124 3.358 -22.013 1.00 87.81 79 LEU A CA 1
ATOM 557 C C . LEU A 1 79 ? 10.379 2.329 -21.150 1.00 87.81 79 LEU A C 1
ATOM 559 O O . LEU A 1 79 ? 9.612 2.710 -20.264 1.00 87.81 79 LEU A O 1
ATOM 563 N N . ILE A 1 80 ? 10.641 1.032 -21.349 1.00 88.31 80 ILE A N 1
ATOM 564 C CA . ILE A 1 80 ? 10.019 -0.040 -20.554 1.00 88.31 80 ILE A CA 1
ATOM 565 C C . ILE A 1 80 ? 10.446 0.056 -19.084 1.00 88.31 80 ILE A C 1
ATOM 567 O O . ILE A 1 80 ? 9.603 -0.021 -18.189 1.00 88.31 80 ILE A O 1
ATOM 571 N N . SER A 1 81 ? 11.740 0.263 -18.819 1.00 82.56 81 SER A N 1
ATOM 572 C CA . SER A 1 81 ? 12.241 0.412 -17.446 1.00 82.56 81 SER A CA 1
ATOM 573 C C . SER A 1 81 ? 11.694 1.667 -16.765 1.00 82.56 81 SER A C 1
ATOM 575 O O . SER A 1 81 ? 11.334 1.603 -15.592 1.00 82.56 81 SER A O 1
ATOM 577 N N . GLY A 1 82 ? 11.539 2.777 -17.493 1.00 85.50 82 GLY A N 1
ATOM 578 C CA . GLY A 1 82 ? 10.906 3.995 -16.985 1.00 85.50 82 GLY A CA 1
ATOM 579 C C . GLY A 1 82 ? 9.439 3.788 -16.599 1.00 85.50 82 GLY A C 1
ATOM 580 O O . GLY A 1 82 ? 9.025 4.200 -15.517 1.00 85.50 82 GLY A O 1
ATOM 581 N N . LEU A 1 83 ? 8.661 3.091 -17.433 1.00 88.19 83 LEU A N 1
ATOM 582 C CA . LEU A 1 83 ? 7.270 2.740 -17.121 1.00 88.19 83 LEU A CA 1
ATOM 583 C C . LEU A 1 83 ? 7.170 1.799 -15.916 1.00 88.19 83 LEU A C 1
ATOM 585 O O . LEU A 1 83 ? 6.339 2.017 -15.035 1.00 88.19 83 LEU A O 1
ATOM 589 N N . ALA A 1 84 ? 8.036 0.787 -15.838 1.00 84.75 84 ALA A N 1
ATOM 590 C CA . ALA A 1 84 ? 8.094 -0.120 -14.693 1.00 84.75 84 ALA A CA 1
ATOM 591 C C . ALA A 1 84 ? 8.478 0.619 -13.399 1.00 84.75 84 ALA A C 1
ATOM 593 O O . ALA A 1 84 ? 7.881 0.383 -12.347 1.00 84.75 84 ALA A O 1
ATOM 594 N N . ALA A 1 85 ? 9.427 1.556 -13.478 1.00 82.44 85 ALA A N 1
ATOM 595 C CA . ALA A 1 85 ? 9.805 2.410 -12.360 1.00 82.44 85 ALA A CA 1
ATOM 596 C C . ALA A 1 85 ? 8.646 3.317 -11.929 1.00 82.44 85 ALA A C 1
ATOM 598 O O . ALA A 1 85 ? 8.353 3.399 -10.738 1.00 82.44 85 ALA A O 1
ATOM 599 N N . TYR A 1 86 ? 7.937 3.940 -12.874 1.00 84.69 86 TYR A N 1
ATOM 600 C CA . TYR A 1 86 ? 6.745 4.739 -12.585 1.00 84.69 86 TYR A CA 1
ATOM 601 C C . TYR A 1 86 ? 5.656 3.907 -11.897 1.00 84.69 86 TYR A C 1
ATOM 603 O O . TYR A 1 86 ? 5.148 4.295 -10.845 1.00 84.69 86 TYR A O 1
ATOM 611 N N . TRP A 1 87 ? 5.345 2.729 -12.439 1.00 86.94 87 TRP A N 1
ATOM 612 C CA . TRP A 1 87 ? 4.383 1.803 -11.847 1.00 86.94 87 TRP A CA 1
ATOM 613 C C . TRP A 1 87 ? 4.763 1.438 -10.405 1.00 86.94 87 TRP A C 1
ATOM 615 O O . TRP A 1 87 ? 3.947 1.533 -9.488 1.00 86.94 87 TRP A O 1
ATOM 625 N N . TRP A 1 88 ? 6.022 1.067 -10.171 1.00 83.31 88 TRP A N 1
ATOM 626 C CA . TRP A 1 88 ? 6.474 0.644 -8.848 1.00 83.31 88 TRP A CA 1
ATOM 627 C C . TRP A 1 88 ? 6.555 1.790 -7.830 1.00 83.31 88 TRP A C 1
ATOM 629 O O . TRP A 1 88 ? 6.259 1.588 -6.654 1.00 83.31 88 TRP A O 1
ATOM 639 N N . LEU A 1 89 ? 6.960 2.988 -8.257 1.00 80.31 89 LEU A N 1
ATOM 640 C CA . LEU A 1 89 ? 7.219 4.118 -7.358 1.00 80.31 89 LEU A CA 1
ATOM 641 C C . LEU A 1 89 ? 6.000 5.014 -7.135 1.00 80.31 89 LEU A C 1
ATOM 643 O O . LEU A 1 89 ? 5.900 5.642 -6.083 1.00 80.31 89 LEU A O 1
ATOM 647 N N . VAL A 1 90 ? 5.083 5.083 -8.099 1.00 81.50 90 VAL A N 1
ATOM 648 C CA . VAL A 1 90 ? 3.919 5.976 -8.042 1.00 81.50 90 VAL A CA 1
ATOM 649 C C . VAL A 1 90 ? 2.631 5.184 -7.857 1.00 81.50 90 VAL A C 1
ATOM 651 O O . VAL A 1 90 ? 1.869 5.478 -6.937 1.00 81.50 90 VAL A O 1
ATOM 654 N N . PHE A 1 91 ? 2.403 4.156 -8.678 1.00 85.69 91 PHE A N 1
ATOM 655 C CA . PHE A 1 91 ? 1.128 3.436 -8.689 1.00 85.69 91 PHE A CA 1
ATOM 656 C C . PHE A 1 91 ? 0.974 2.505 -7.477 1.00 85.69 91 PHE A C 1
ATOM 658 O O . PHE A 1 91 ? 0.036 2.647 -6.695 1.00 85.69 91 PHE A O 1
ATOM 665 N N . VAL A 1 92 ? 1.940 1.606 -7.250 1.00 86.31 92 VAL A N 1
ATOM 666 C CA . VAL A 1 92 ? 1.888 0.632 -6.141 1.00 86.31 92 VAL A CA 1
ATOM 667 C C . VAL A 1 92 ? 1.724 1.301 -4.767 1.00 86.31 92 VAL A C 1
ATOM 669 O O . VAL A 1 92 ? 0.918 0.819 -3.968 1.00 86.31 92 VAL A O 1
ATOM 672 N N . PRO A 1 93 ? 2.438 2.390 -4.429 1.00 82.44 93 PRO A N 1
ATOM 673 C CA . PRO A 1 93 ? 2.255 3.027 -3.132 1.00 82.44 93 PRO A CA 1
ATOM 674 C C . PRO A 1 93 ? 0.920 3.768 -2.993 1.00 82.44 93 PRO A C 1
ATOM 676 O O . PRO A 1 93 ? 0.412 3.848 -1.876 1.00 82.44 93 PRO A O 1
ATOM 679 N N . GLY A 1 94 ? 0.357 4.291 -4.090 1.00 80.25 94 GLY A N 1
ATOM 680 C CA . GLY A 1 94 ? -0.982 4.889 -4.110 1.00 80.25 94 GLY A CA 1
ATOM 681 C C . GLY A 1 94 ? -2.047 3.860 -3.744 1.00 80.25 94 GLY A C 1
ATOM 682 O O . GLY A 1 94 ? -2.723 4.008 -2.731 1.00 80.25 94 GLY A O 1
ATOM 683 N N . GLU A 1 95 ? -2.067 2.737 -4.460 1.00 84.69 95 GLU A N 1
ATOM 684 C CA . GLU A 1 95 ? -2.987 1.626 -4.187 1.00 84.69 95 GLU A CA 1
ATOM 685 C C . GLU A 1 95 ? -2.807 1.049 -2.777 1.00 84.69 95 GLU A C 1
ATOM 687 O O . GLU A 1 95 ? -3.774 0.708 -2.102 1.00 84.69 95 GLU A O 1
ATOM 692 N N . ARG A 1 96 ? -1.569 0.976 -2.264 1.00 81.88 96 ARG A N 1
ATOM 693 C CA . ARG A 1 96 ? -1.324 0.541 -0.876 1.00 81.88 96 ARG A CA 1
ATOM 694 C C . ARG A 1 96 ? -1.916 1.502 0.153 1.00 81.88 96 ARG A C 1
ATOM 696 O O . ARG A 1 96 ? -2.367 1.040 1.200 1.00 81.88 96 ARG A O 1
ATOM 703 N N . ARG A 1 97 ? -1.896 2.811 -0.111 1.00 79.06 97 ARG A N 1
ATOM 704 C CA . ARG A 1 97 ? -2.515 3.818 0.764 1.00 79.06 97 ARG A CA 1
ATOM 705 C C . ARG A 1 97 ? -4.029 3.726 0.710 1.00 79.06 97 ARG A C 1
ATOM 707 O O . ARG A 1 97 ? -4.653 3.711 1.766 1.00 79.06 97 ARG A O 1
ATOM 714 N N . ASP A 1 98 ? -4.593 3.586 -0.482 1.00 79.62 98 ASP A N 1
ATOM 715 C CA . ASP A 1 98 ? -6.038 3.469 -0.664 1.00 79.62 98 ASP A CA 1
ATOM 716 C C . ASP A 1 98 ? -6.563 2.165 -0.057 1.00 79.62 98 ASP A C 1
ATOM 718 O O . ASP A 1 98 ? -7.582 2.162 0.634 1.00 79.62 98 ASP A O 1
ATOM 722 N N . LEU A 1 99 ? -5.819 1.066 -0.199 1.00 78.88 99 LEU A N 1
ATOM 723 C CA . LEU A 1 99 ? -6.133 -0.194 0.462 1.00 78.88 99 LEU A CA 1
ATOM 724 C C . LEU A 1 99 ? -6.034 -0.068 1.985 1.00 78.88 99 LEU A C 1
ATOM 726 O O . LEU A 1 99 ? -6.907 -0.567 2.684 1.00 78.88 99 LEU A O 1
ATOM 730 N N . ALA A 1 100 ? -5.010 0.608 2.517 1.00 74.12 100 ALA A N 1
ATOM 731 C CA . ALA A 1 100 ? -4.888 0.835 3.957 1.00 74.12 100 ALA A CA 1
ATOM 732 C C . ALA A 1 100 ? -6.029 1.711 4.504 1.00 74.12 100 ALA A C 1
ATOM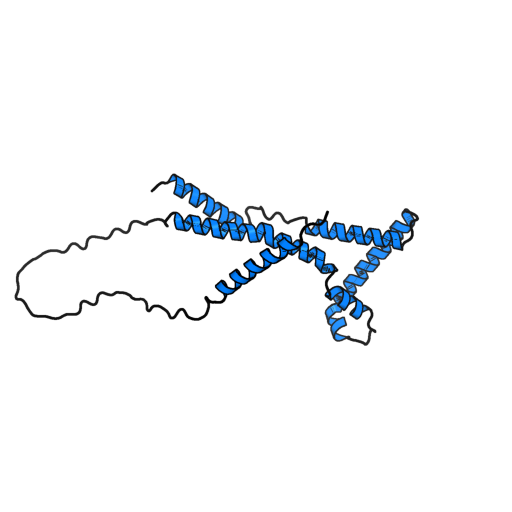 734 O O . ALA A 1 100 ? -6.572 1.396 5.557 1.00 74.12 100 ALA A O 1
ATOM 735 N N . ALA A 1 101 ? -6.428 2.758 3.776 1.00 73.00 101 ALA A N 1
ATOM 736 C CA . ALA A 1 101 ? -7.521 3.649 4.163 1.00 73.00 101 ALA A CA 1
ATOM 737 C C . ALA A 1 101 ? -8.901 2.972 4.088 1.00 73.00 101 ALA A C 1
ATOM 739 O O . ALA A 1 101 ? -9.791 3.283 4.880 1.00 73.00 101 ALA A O 1
ATOM 740 N N . ASN A 1 102 ? -9.081 2.043 3.146 1.00 73.50 102 ASN A N 1
ATOM 741 C CA . ASN A 1 102 ? -10.345 1.338 2.940 1.00 73.50 102 ASN A CA 1
ATOM 742 C C . ASN A 1 102 ? -10.414 -0.021 3.650 1.00 73.50 102 ASN A C 1
ATOM 744 O O . ASN A 1 102 ? -11.496 -0.602 3.729 1.00 73.50 102 ASN A O 1
ATOM 748 N N . LYS A 1 103 ? -9.304 -0.521 4.214 1.00 75.31 103 LYS A N 1
ATOM 749 C CA . LYS A 1 103 ? -9.266 -1.786 4.966 1.00 75.31 103 LYS A CA 1
ATOM 750 C C . LYS A 1 103 ? -10.234 -1.774 6.146 1.00 75.31 103 LYS A C 1
ATOM 752 O O . LYS A 1 103 ? -10.896 -2.778 6.390 1.00 75.31 103 LYS A O 1
ATOM 757 N N . ASP A 1 104 ? -10.362 -0.626 6.805 1.00 66.56 104 ASP A N 1
ATOM 758 C CA . ASP A 1 104 ? -11.250 -0.464 7.956 1.00 66.56 104 ASP A CA 1
ATOM 759 C C . ASP A 1 104 ? -12.717 -0.210 7.551 1.00 66.56 104 ASP A C 1
ATOM 761 O O . ASP A 1 104 ? -13.617 -0.296 8.381 1.00 66.56 104 ASP A O 1
ATOM 765 N N . LYS A 1 105 ? -12.986 0.051 6.265 1.00 67.12 105 LYS A N 1
ATOM 766 C CA . LYS A 1 105 ? -14.322 0.383 5.736 1.00 67.12 105 LYS A CA 1
ATOM 767 C C . LYS A 1 105 ? -14.943 -0.726 4.878 1.00 67.12 105 LYS A C 1
ATOM 769 O O . LYS A 1 105 ? -16.045 -0.559 4.366 1.00 67.12 105 LYS A O 1
ATOM 774 N N . GLY A 1 106 ? -14.234 -1.835 4.669 1.00 77.19 106 GLY A N 1
ATOM 775 C CA . GLY A 1 106 ? -14.689 -2.929 3.810 1.00 77.19 106 GLY A CA 1
ATOM 776 C C . GLY A 1 106 ? -15.796 -3.785 4.436 1.00 77.19 106 GLY A C 1
ATOM 777 O O . GLY A 1 106 ? -15.952 -3.834 5.655 1.00 77.19 106 GLY A O 1
ATOM 778 N N . GLY A 1 107 ? -16.505 -4.550 3.597 1.00 79.06 107 GLY A N 1
ATOM 779 C CA . GLY A 1 107 ? -17.569 -5.473 4.030 1.00 79.06 107 GLY A CA 1
ATOM 780 C C . GLY A 1 107 ? -17.120 -6.544 5.035 1.00 79.06 107 GLY A C 1
ATOM 781 O O . GLY A 1 107 ? -17.949 -7.095 5.751 1.00 79.06 107 GLY A O 1
ATOM 782 N N . LEU A 1 108 ? -15.809 -6.789 5.154 1.00 83.94 108 LEU A N 1
ATOM 783 C CA . LEU A 1 108 ? -15.247 -7.675 6.173 1.00 83.94 108 LEU A CA 1
ATOM 784 C C . LEU A 1 108 ? -15.522 -7.176 7.596 1.00 83.94 108 LEU A C 1
ATOM 786 O O . LEU A 1 108 ? -15.822 -7.992 8.458 1.00 83.94 108 LEU A O 1
ATOM 790 N N . ASN A 1 109 ? -15.433 -5.869 7.862 1.00 84.25 109 ASN A N 1
ATOM 791 C CA . ASN A 1 109 ? -15.687 -5.364 9.213 1.00 84.25 109 ASN A CA 1
ATOM 792 C C . ASN A 1 109 ? -17.158 -5.513 9.596 1.00 84.25 109 ASN A C 1
ATOM 794 O O . ASN A 1 109 ? -17.425 -5.976 10.699 1.00 84.25 109 ASN A O 1
ATOM 798 N N . GLY A 1 110 ? -18.080 -5.261 8.661 1.00 87.00 110 GLY A N 1
ATOM 799 C CA . GLY A 1 110 ? -19.504 -5.546 8.860 1.00 87.00 110 GLY A CA 1
ATOM 800 C C . GLY A 1 110 ? -19.760 -7.028 9.142 1.00 87.00 110 GLY A C 1
ATOM 801 O O . GLY A 1 110 ? -20.428 -7.362 10.113 1.00 87.00 110 GLY A O 1
ATOM 802 N N . PHE A 1 111 ? -19.131 -7.927 8.378 1.00 89.31 111 PHE A N 1
ATOM 803 C CA . PHE A 1 111 ? -19.212 -9.366 8.638 1.00 89.31 111 PHE A CA 1
ATOM 804 C C . PHE A 1 111 ? -18.657 -9.749 10.020 1.00 89.31 111 PHE A C 1
ATOM 806 O O . PHE A 1 111 ? -19.251 -10.559 10.726 1.00 89.31 111 PHE A O 1
ATOM 813 N N . LEU A 1 112 ? -17.530 -9.166 10.434 1.00 90.06 112 LEU A N 1
ATOM 814 C CA . LEU A 1 112 ? -16.955 -9.409 11.757 1.00 90.06 112 LEU A CA 1
ATOM 815 C C . LEU A 1 112 ? -17.831 -8.845 12.886 1.00 90.06 112 LEU A C 1
ATOM 817 O O . LEU A 1 112 ? -17.857 -9.438 13.962 1.00 90.06 112 LEU A O 1
ATOM 821 N N . ASP A 1 113 ? -18.536 -7.737 12.654 1.00 89.62 113 ASP A N 1
ATOM 822 C CA . ASP A 1 113 ? -19.470 -7.141 13.615 1.00 89.62 113 ASP A CA 1
ATOM 823 C C . ASP A 1 113 ? -20.724 -8.011 13.765 1.00 89.62 113 ASP A C 1
ATOM 825 O O . ASP A 1 113 ? -21.123 -8.326 14.886 1.00 89.62 113 ASP A O 1
ATOM 829 N N . GLU A 1 114 ? -21.281 -8.505 12.655 1.00 90.38 114 GLU A N 1
ATOM 830 C CA . GLU A 1 114 ? -22.352 -9.510 12.656 1.00 90.38 114 GLU A CA 1
ATOM 831 C C . GLU A 1 114 ? -21.913 -10.797 13.369 1.00 90.38 114 GLU A C 1
ATOM 833 O O . GLU A 1 114 ? -22.644 -11.353 14.193 1.00 90.38 114 GLU A O 1
ATOM 838 N N . LEU A 1 115 ? -20.689 -11.258 13.097 1.00 91.88 115 LEU A N 1
ATOM 839 C CA . LEU A 1 115 ? -20.135 -12.454 13.720 1.00 91.88 115 LEU A CA 1
ATOM 840 C C . LEU A 1 115 ? -19.925 -12.253 15.227 1.00 91.88 115 LEU A C 1
ATOM 842 O O . LEU A 1 115 ? -20.188 -13.171 16.002 1.00 91.88 115 LEU A O 1
ATOM 846 N N . ALA A 1 116 ? -19.504 -11.066 15.665 1.00 88.38 116 ALA A N 1
ATOM 847 C CA . ALA A 1 116 ? -19.370 -10.731 17.080 1.00 88.38 116 ALA A CA 1
ATOM 848 C C . ALA A 1 116 ? -20.727 -10.594 17.793 1.00 88.38 116 ALA A C 1
ATOM 850 O O . ALA A 1 116 ? -20.818 -10.951 18.967 1.00 88.38 116 ALA A O 1
ATOM 851 N N . ALA A 1 117 ? -21.755 -10.102 17.094 1.00 89.62 117 ALA A N 1
ATOM 852 C CA . ALA A 1 117 ? -23.112 -9.943 17.617 1.00 89.62 117 ALA A CA 1
ATOM 853 C C . ALA A 1 117 ? -23.901 -11.264 17.682 1.00 89.62 117 ALA A C 1
ATOM 855 O O . ALA A 1 117 ? -24.798 -11.400 18.512 1.00 89.62 117 ALA A O 1
ATOM 856 N N . SER A 1 118 ? -23.574 -12.244 16.830 1.00 88.19 118 SER A N 1
ATOM 857 C CA . SER A 1 118 ? -24.198 -13.575 16.864 1.00 88.19 118 SER A CA 1
ATOM 858 C C . SER A 1 118 ? -23.941 -14.304 18.194 1.00 88.19 118 SER A C 1
ATOM 860 O O . SER A 1 118 ? -22.881 -14.139 18.807 1.00 88.19 118 SER A O 1
ATOM 862 N N . GLY A 1 119 ? -24.878 -15.148 18.643 1.00 86.06 119 GLY A N 1
ATOM 863 C CA . GLY A 1 119 ? -24.756 -15.893 19.908 1.00 86.06 119 GLY A CA 1
ATOM 864 C C . GLY A 1 119 ? -23.564 -16.860 19.921 1.00 86.06 119 GLY A C 1
ATOM 865 O O . GLY A 1 119 ? -23.136 -17.320 18.865 1.00 86.06 119 GLY A O 1
ATOM 866 N N . GLU A 1 120 ? -22.982 -17.172 21.089 1.00 76.56 120 GLU A N 1
ATOM 867 C CA . GLU A 1 120 ? -21.775 -18.029 21.198 1.00 76.56 120 GLU A CA 1
ATOM 868 C C . GLU A 1 120 ? -21.915 -19.389 20.502 1.00 76.56 120 GLU A C 1
ATOM 870 O O . GLU A 1 120 ? -20.929 -19.913 19.978 1.00 76.56 120 GLU A O 1
ATOM 875 N N . ASP A 1 121 ? -23.135 -19.924 20.437 1.00 81.25 121 ASP A N 1
ATOM 876 C CA . ASP A 1 121 ? -23.399 -21.211 19.806 1.00 81.25 121 ASP A CA 1
ATOM 877 C C . ASP A 1 121 ? -23.628 -21.157 18.290 1.00 81.25 121 ASP A C 1
ATOM 879 O O . ASP A 1 121 ? -23.518 -22.182 17.611 1.00 81.25 121 ASP A O 1
ATOM 883 N N . GLU A 1 122 ? -23.869 -19.971 17.738 1.00 77.94 122 GLU A N 1
ATOM 884 C CA . GLU A 1 122 ? -24.047 -19.765 16.307 1.00 77.94 122 GLU A CA 1
ATOM 885 C C . GLU A 1 122 ? -22.698 -19.525 15.621 1.00 77.94 122 GLU A C 1
ATOM 887 O O . GLU A 1 122 ? -21.833 -18.796 16.114 1.00 77.94 122 GLU A O 1
ATOM 892 N N . ARG A 1 123 ? -22.513 -20.154 14.452 1.00 86.50 123 ARG A N 1
ATOM 893 C CA . ARG A 1 123 ? -21.338 -19.962 13.580 1.00 86.50 123 ARG A CA 1
ATOM 894 C C . ARG A 1 123 ? -19.989 -20.214 14.283 1.00 86.50 123 ARG A C 1
ATOM 896 O O . ARG A 1 123 ? -18.991 -19.553 13.998 1.00 86.50 123 ARG A O 1
ATOM 903 N N . LYS A 1 124 ? -19.926 -21.221 15.169 1.00 91.19 124 LYS A N 1
ATOM 904 C CA . LYS A 1 124 ? -18.715 -21.609 15.932 1.00 91.19 124 LYS A CA 1
ATOM 905 C C . LYS A 1 124 ? -17.462 -21.785 15.072 1.00 91.19 124 LYS A C 1
ATOM 907 O O . LYS A 1 124 ? -16.380 -21.394 15.494 1.00 91.19 124 LYS A O 1
ATOM 912 N N . VAL A 1 125 ? -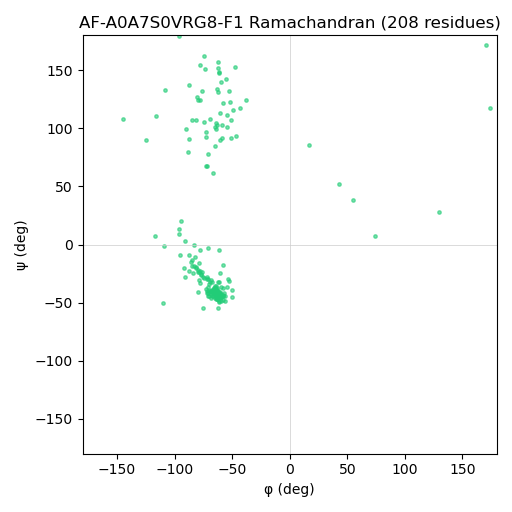17.598 -22.360 13.875 1.00 92.88 125 VAL A N 1
ATOM 913 C CA . VAL A 1 125 ? -16.469 -22.593 12.956 1.00 92.88 125 VAL A CA 1
ATOM 914 C C . VAL A 1 125 ? -15.895 -21.272 12.441 1.00 92.88 125 VAL A C 1
ATOM 916 O O . VAL A 1 125 ? -14.681 -21.081 12.451 1.00 92.88 125 VAL A O 1
ATOM 919 N N . GLU A 1 126 ? -16.759 -20.332 12.058 1.00 91.88 126 GLU A N 1
ATOM 920 C CA . GLU A 1 126 ? -16.351 -18.997 11.609 1.00 91.88 126 GLU A CA 1
ATOM 921 C C . GLU A 1 126 ? -15.725 -18.206 12.765 1.00 91.88 126 GLU A C 1
ATOM 923 O O . GLU A 1 126 ? -14.668 -17.599 12.607 1.00 91.88 126 GLU A O 1
ATOM 928 N N . LYS A 1 127 ? -16.314 -18.275 13.965 1.00 92.19 127 LYS A N 1
ATOM 929 C CA . LYS A 1 127 ? -15.752 -17.650 15.174 1.00 92.19 127 LYS A CA 1
ATOM 930 C C . LYS A 1 127 ? -14.405 -18.228 15.571 1.00 92.19 127 LYS A C 1
ATOM 932 O O . LYS A 1 127 ? -13.531 -17.481 15.997 1.00 92.19 127 LYS A O 1
ATOM 937 N N . TRP A 1 128 ? -14.228 -19.538 15.434 1.00 93.94 128 TRP A N 1
ATOM 938 C CA . TRP A 1 128 ? -12.947 -20.191 15.668 1.00 93.94 128 TRP A CA 1
ATOM 939 C C . TRP A 1 128 ? -11.896 -19.685 14.676 1.00 93.94 128 TRP A C 1
ATOM 941 O O . TRP A 1 128 ? -10.810 -19.280 15.094 1.00 93.94 128 TRP A O 1
ATOM 951 N N . PHE A 1 129 ? -12.255 -19.604 13.392 1.00 95.19 129 PHE A N 1
ATOM 952 C CA . PHE A 1 129 ? -11.377 -19.097 12.339 1.00 95.19 129 PHE A CA 1
ATOM 953 C C . PHE A 1 129 ? -10.959 -17.636 12.573 1.00 95.19 129 PHE A C 1
ATOM 955 O O . PHE A 1 129 ? -9.791 -17.289 12.414 1.00 95.19 129 PHE A O 1
ATOM 962 N N . TYR A 1 130 ? -11.887 -16.786 13.021 1.00 93.38 130 TYR A N 1
ATOM 963 C CA . TYR A 1 130 ? -11.630 -15.369 13.301 1.00 93.38 130 TYR A CA 1
ATOM 964 C C . TYR A 1 130 ? -11.325 -15.062 14.774 1.00 93.38 130 TYR A C 1
ATOM 966 O O . TYR A 1 130 ? -11.316 -13.895 15.166 1.00 93.38 130 TYR A O 1
ATOM 974 N N . SER A 1 131 ? -11.045 -16.069 15.601 1.00 92.31 131 SER A N 1
ATOM 975 C CA . SER A 1 131 ? -10.886 -15.908 17.054 1.00 92.31 131 SER A CA 1
ATOM 976 C C . SER A 1 131 ? -9.788 -14.908 17.423 1.00 92.31 131 SER A C 1
ATOM 978 O O . SER A 1 131 ? -10.007 -14.020 18.248 1.00 92.31 131 SER A O 1
ATOM 980 N N . GLU A 1 132 ? -8.637 -14.981 16.752 1.00 93.00 132 GLU A N 1
ATOM 981 C CA . GLU A 1 132 ? -7.524 -14.050 16.950 1.00 93.00 132 GLU A CA 1
ATOM 982 C C . GLU A 1 132 ? -7.895 -12.613 16.550 1.00 93.00 132 GLU A C 1
ATOM 984 O O . GLU A 1 132 ? -7.580 -11.656 17.260 1.00 93.00 132 GLU A O 1
ATOM 989 N N . TRP A 1 133 ? -8.620 -12.450 15.441 1.00 89.62 133 TRP A N 1
ATOM 990 C CA . TRP A 1 133 ? -9.065 -11.140 14.960 1.00 89.62 133 TRP A CA 1
ATOM 991 C C . TRP A 1 133 ? -10.111 -10.519 15.889 1.00 89.62 133 TRP A C 1
ATOM 993 O O . TRP A 1 133 ? -10.010 -9.337 16.225 1.00 89.62 133 TRP A O 1
ATOM 1003 N N . LEU A 1 134 ? -11.072 -11.316 16.359 1.00 91.19 134 LEU A N 1
ATOM 1004 C CA . LEU A 1 134 ? -12.085 -10.894 17.326 1.00 91.19 134 LEU A CA 1
ATOM 1005 C C . LEU A 1 134 ? -11.446 -10.519 18.670 1.00 91.19 134 LEU A C 1
ATOM 1007 O O . LEU A 1 134 ? -11.768 -9.471 19.231 1.00 91.19 134 LEU A O 1
ATOM 1011 N N . ALA A 1 135 ? -10.499 -11.322 19.165 1.00 92.00 135 ALA A N 1
ATOM 1012 C CA . ALA A 1 135 ? -9.754 -11.024 20.387 1.00 92.00 135 ALA A CA 1
ATOM 1013 C C . ALA A 1 135 ? -8.949 -9.725 20.253 1.00 92.00 135 ALA A C 1
ATOM 1015 O O . ALA A 1 135 ? -8.986 -8.863 21.135 1.00 92.00 135 ALA A O 1
ATOM 1016 N N . ARG A 1 136 ? -8.271 -9.536 19.116 1.00 90.94 136 ARG A N 1
ATOM 1017 C CA . ARG A 1 136 ? -7.531 -8.307 18.825 1.00 90.94 136 ARG A CA 1
ATOM 1018 C C . ARG A 1 136 ? -8.442 -7.082 18.799 1.00 90.94 136 ARG A C 1
ATOM 1020 O O . ARG A 1 136 ? -8.082 -6.078 19.407 1.00 90.94 136 ARG A O 1
ATOM 1027 N N . ARG A 1 137 ? -9.611 -7.151 18.150 1.00 88.94 137 ARG A N 1
ATOM 1028 C CA . ARG A 1 137 ? -10.576 -6.034 18.117 1.00 88.94 137 ARG A CA 1
ATOM 1029 C C . ARG A 1 137 ? -11.093 -5.688 19.511 1.00 88.94 137 ARG A C 1
ATOM 1031 O O . ARG A 1 137 ? -11.056 -4.520 19.879 1.00 88.94 137 ARG A O 1
ATOM 1038 N N . LYS A 1 138 ? -11.473 -6.687 20.316 1.00 90.19 138 LYS A N 1
ATOM 1039 C CA . LYS A 1 138 ? -11.888 -6.472 21.715 1.00 90.19 138 LYS A CA 1
ATOM 1040 C C . LYS A 1 138 ? -10.796 -5.779 22.535 1.00 90.19 138 LYS A C 1
ATOM 1042 O O . LYS A 1 138 ? -11.088 -4.854 23.285 1.00 90.19 138 LYS A O 1
ATOM 1047 N N . ASN A 1 139 ? -9.536 -6.178 22.354 1.00 92.44 139 ASN A N 1
ATOM 1048 C CA . ASN A 1 139 ? -8.406 -5.544 23.034 1.00 92.44 139 ASN A CA 1
ATOM 1049 C C . ASN A 1 139 ? -8.196 -4.089 22.594 1.00 92.44 139 ASN A C 1
ATOM 1051 O O . ASN A 1 139 ? -7.945 -3.236 23.442 1.00 92.44 139 ASN A O 1
ATOM 1055 N N . VAL A 1 140 ? -8.301 -3.793 21.294 1.00 88.06 140 VAL A N 1
ATOM 1056 C CA . VAL A 1 140 ? -8.189 -2.418 20.777 1.00 88.06 140 VAL A CA 1
ATOM 1057 C C . VAL A 1 140 ? -9.321 -1.547 21.320 1.00 88.06 140 VAL A C 1
ATOM 1059 O O . VAL A 1 140 ? -9.033 -0.484 21.865 1.00 88.06 140 VAL A O 1
ATOM 1062 N N . GLN A 1 141 ? -10.568 -2.031 21.277 1.00 88.19 141 GLN A N 1
ATOM 1063 C CA . GLN A 1 141 ? -11.720 -1.314 21.827 1.00 88.19 141 GLN A CA 1
ATOM 1064 C C . GLN A 1 141 ? -11.530 -1.021 23.317 1.00 88.19 141 GLN A C 1
ATOM 1066 O O . GLN A 1 141 ? -11.625 0.123 23.741 1.00 88.19 141 GLN A O 1
ATOM 1071 N N . ALA A 1 142 ? -11.121 -2.021 24.103 1.00 91.62 142 ALA A N 1
ATOM 1072 C CA . ALA A 1 142 ? -10.873 -1.839 25.530 1.00 91.62 142 ALA A CA 1
ATOM 1073 C C . ALA A 1 142 ? -9.755 -0.819 25.823 1.00 91.62 142 ALA A C 1
ATOM 1075 O O . ALA A 1 142 ? -9.783 -0.141 26.852 1.00 91.62 142 ALA A O 1
ATOM 1076 N N . VAL A 1 143 ? -8.745 -0.703 24.955 1.00 92.50 143 VAL A N 1
ATOM 1077 C CA . VAL A 1 143 ? -7.706 0.332 25.073 1.00 92.50 143 VAL A CA 1
ATOM 1078 C C . VAL A 1 143 ? -8.265 1.713 24.723 1.00 92.50 143 VAL A C 1
ATOM 1080 O O . VAL A 1 143 ? -7.925 2.677 25.414 1.00 92.50 143 VAL A O 1
ATOM 1083 N N . MET A 1 144 ? -9.119 1.816 23.701 1.00 88.62 144 MET A N 1
ATOM 1084 C CA . MET A 1 144 ? -9.790 3.069 23.336 1.00 88.62 144 MET A CA 1
ATOM 1085 C C . MET A 1 144 ? -10.727 3.545 24.432 1.00 88.62 144 MET A C 1
ATOM 1087 O O . MET A 1 144 ? -10.597 4.685 24.865 1.00 88.62 144 MET A O 1
ATOM 1091 N N . ASP A 1 145 ? -11.558 2.660 24.975 1.00 90.94 145 ASP A N 1
ATOM 1092 C CA . ASP A 1 145 ? -12.472 2.983 26.067 1.00 90.94 145 ASP A CA 1
ATOM 1093 C C . ASP A 1 145 ? -11.697 3.467 27.300 1.00 90.94 145 ASP A C 1
ATOM 1095 O O . ASP A 1 145 ? -12.020 4.497 27.891 1.00 90.94 145 ASP A O 1
ATOM 1099 N N . LYS A 1 146 ? -10.589 2.800 27.655 1.00 93.50 146 LYS A N 1
ATOM 1100 C CA . LYS A 1 146 ? -9.712 3.247 28.753 1.00 93.50 146 LYS A CA 1
ATOM 1101 C C . LYS A 1 146 ? -9.117 4.632 28.499 1.00 93.50 146 LYS A C 1
ATOM 1103 O O . LYS A 1 146 ? -9.071 5.451 29.417 1.00 93.50 146 LYS A O 1
ATOM 1108 N N . ARG A 1 147 ? -8.657 4.914 27.275 1.00 92.19 147 ARG A N 1
ATOM 1109 C CA . ARG A 1 147 ? -8.130 6.240 26.904 1.00 92.19 147 ARG A CA 1
ATOM 1110 C C . ARG A 1 147 ? -9.221 7.304 26.919 1.00 92.19 147 ARG A C 1
ATOM 1112 O O . ARG A 1 147 ? -8.974 8.401 27.415 1.00 92.19 147 ARG A O 1
ATOM 1119 N N . ALA A 1 148 ? -10.411 6.977 26.430 1.00 91.25 148 ALA A N 1
ATOM 1120 C CA . ALA A 1 148 ? -11.559 7.867 26.424 1.00 91.25 148 ALA A CA 1
ATOM 1121 C C . ALA A 1 148 ? -12.005 8.204 27.853 1.00 91.25 148 ALA A C 1
ATOM 1123 O O . ALA A 1 148 ? -12.215 9.376 28.151 1.00 91.25 148 ALA A O 1
ATOM 1124 N N . MET A 1 149 ? -12.025 7.234 28.776 1.00 91.00 149 MET A N 1
ATOM 1125 C CA . MET A 1 149 ? -12.292 7.485 30.200 1.00 91.00 149 MET A CA 1
ATOM 1126 C C . MET A 1 149 ? -11.252 8.422 30.826 1.00 91.00 149 MET A C 1
ATOM 1128 O O . MET A 1 149 ? -11.614 9.369 31.520 1.00 91.00 149 MET A O 1
ATOM 1132 N N . GLN A 1 150 ? -9.960 8.204 30.559 1.00 92.44 150 GLN A N 1
ATOM 1133 C CA . GLN A 1 150 ? -8.885 9.057 31.086 1.00 92.44 150 GLN A CA 1
ATOM 1134 C C . GLN A 1 150 ? -8.958 10.493 30.547 1.00 92.44 150 GLN A C 1
ATOM 1136 O O . GLN A 1 150 ? -8.778 11.452 31.296 1.00 92.44 150 GLN A O 1
ATOM 1141 N N . MET A 1 151 ? -9.224 10.646 29.250 1.00 89.69 151 MET A N 1
ATOM 1142 C CA . MET A 1 151 ? -9.325 11.949 28.592 1.00 89.69 151 MET A CA 1
ATOM 1143 C C . MET A 1 151 ? -10.614 12.682 28.981 1.00 89.69 151 MET A C 1
ATOM 1145 O O . MET A 1 151 ? -10.567 13.880 29.236 1.00 89.69 151 MET A O 1
ATOM 1149 N N . SER A 1 152 ? -11.738 11.975 29.118 1.00 92.00 152 SER A N 1
ATOM 1150 C CA . SER A 1 152 ? -12.997 12.528 29.636 1.00 92.00 152 SER A CA 1
ATOM 1151 C C . SER A 1 152 ? -12.839 13.015 31.077 1.00 92.00 152 SER A C 1
ATOM 1153 O O . SER A 1 152 ? -13.188 14.155 31.371 1.00 92.00 152 SER A O 1
ATOM 1155 N N . ALA A 1 153 ? -12.200 12.229 31.950 1.00 91.38 153 ALA A N 1
ATOM 1156 C CA . ALA A 1 153 ? -11.923 12.640 33.327 1.00 91.38 153 ALA A CA 1
ATOM 1157 C C . ALA A 1 153 ? -11.003 13.871 33.414 1.00 91.38 153 ALA A C 1
ATOM 1159 O O . ALA A 1 153 ? -11.133 14.680 34.330 1.00 91.38 153 ALA A O 1
ATOM 1160 N N . LYS A 1 154 ? -10.074 14.025 32.462 1.00 93.19 154 LYS A N 1
ATOM 1161 C CA . LYS A 1 154 ? -9.145 15.160 32.417 1.00 93.19 154 LYS A CA 1
ATOM 1162 C C . LYS A 1 154 ? -9.775 16.430 31.838 1.00 93.19 154 LYS A C 1
ATOM 1164 O O . LYS A 1 154 ? -9.493 17.517 32.329 1.00 93.19 154 LYS A O 1
ATOM 1169 N N . THR A 1 155 ? -10.575 16.299 30.783 1.00 91.38 155 THR A N 1
ATOM 1170 C CA . THR A 1 155 ? -11.144 17.435 30.038 1.00 91.38 155 THR A CA 1
ATOM 1171 C C . THR A 1 155 ? -12.517 17.854 30.579 1.00 91.38 155 THR A C 1
ATOM 1173 O O . THR A 1 155 ? -12.946 18.978 30.345 1.00 91.38 155 THR A O 1
ATOM 1176 N N . GLY A 1 156 ? -13.213 16.975 31.308 1.00 89.44 156 GLY A N 1
ATOM 1177 C CA . GLY A 1 156 ? -14.593 17.191 31.758 1.00 89.44 156 GLY A CA 1
ATOM 1178 C C . GLY A 1 156 ? -15.639 17.062 30.642 1.00 89.44 156 GLY A C 1
ATOM 1179 O O . GLY A 1 156 ? -16.810 17.358 30.861 1.00 89.44 156 GLY A O 1
ATOM 1180 N N . GLU A 1 157 ? -15.234 16.632 29.444 1.00 91.25 157 GLU A N 1
ATOM 1181 C CA . GLU A 1 157 ? -16.126 16.354 28.314 1.00 91.25 157 GLU A CA 1
ATOM 1182 C C . GLU A 1 157 ? -16.824 14.997 28.493 1.00 91.25 157 GLU A C 1
ATOM 1184 O O . GLU A 1 157 ? -16.295 14.082 29.129 1.00 91.25 157 GLU A O 1
ATOM 1189 N N . SER A 1 158 ? -18.000 14.836 27.883 1.00 90.25 158 SER A N 1
ATOM 1190 C CA . SER A 1 158 ? -18.706 13.552 27.839 1.00 90.25 158 SER A CA 1
ATOM 1191 C C . SER A 1 158 ? -17.866 12.476 27.148 1.00 90.25 158 SER A C 1
ATOM 1193 O O . SER A 1 158 ? -17.259 12.738 26.107 1.00 90.25 158 SER A O 1
ATOM 1195 N N . PHE A 1 159 ? -17.900 11.255 27.682 1.00 90.69 159 PHE A N 1
ATOM 1196 C CA . PHE A 1 159 ? -17.153 10.102 27.175 1.00 90.69 159 PHE A CA 1
ATOM 1197 C C . PHE A 1 159 ? -17.325 9.864 25.665 1.00 90.69 159 PHE A C 1
ATOM 1199 O O . PHE A 1 159 ? -16.328 9.683 24.974 1.00 90.69 159 PHE A O 1
ATOM 1206 N N . GLU A 1 160 ? -18.554 9.935 25.141 1.00 88.56 160 GLU A N 1
ATOM 1207 C CA . GLU A 1 160 ? -18.834 9.716 23.710 1.00 88.56 160 GLU A CA 1
ATOM 1208 C C . GLU A 1 160 ? -18.115 10.720 22.800 1.00 88.56 160 GLU A C 1
ATOM 1210 O O . GLU A 1 160 ? -17.519 10.335 21.798 1.00 88.56 160 GLU A O 1
ATOM 1215 N N . VAL A 1 161 ? -18.108 12.003 23.172 1.00 88.62 161 VAL A N 1
ATOM 1216 C CA . VAL A 1 161 ? -17.426 13.057 22.397 1.00 88.62 161 VAL A CA 1
ATOM 1217 C C . VAL A 1 161 ? -15.917 12.818 22.361 1.00 88.62 161 VAL A C 1
ATOM 1219 O O . VAL A 1 161 ? -15.267 13.015 21.333 1.00 88.62 161 VAL A O 1
ATOM 1222 N N . VAL A 1 162 ? -15.350 12.365 23.478 1.00 90.19 162 VAL A N 1
ATOM 1223 C CA . VAL A 1 162 ? -13.924 12.044 23.574 1.00 90.19 162 VAL A CA 1
ATOM 1224 C C . VAL A 1 162 ? -13.588 10.786 22.776 1.00 90.19 162 VAL A C 1
ATOM 1226 O O . VAL A 1 162 ? -12.554 10.758 22.108 1.00 90.19 162 VAL A O 1
ATOM 1229 N N . LEU A 1 163 ? -14.451 9.769 22.817 1.00 90.00 163 LEU A N 1
ATOM 1230 C CA . LEU A 1 163 ? -14.281 8.537 22.053 1.00 90.00 163 LEU A CA 1
ATOM 1231 C C . LEU A 1 163 ? -14.285 8.824 20.546 1.00 90.00 163 LEU A C 1
ATOM 1233 O O . LEU A 1 163 ? -13.332 8.450 19.869 1.00 90.00 163 LEU A O 1
ATOM 1237 N N . ALA A 1 164 ? -15.262 9.590 20.050 1.00 88.19 164 ALA A N 1
ATOM 1238 C CA . ALA A 1 164 ? -15.329 9.984 18.642 1.00 88.19 164 ALA A CA 1
ATOM 1239 C C . ALA A 1 164 ? -14.067 10.745 18.189 1.00 88.19 164 ALA A C 1
ATOM 1241 O O . ALA A 1 164 ? -13.487 10.441 17.147 1.00 88.19 164 ALA A O 1
ATOM 1242 N N . ARG A 1 165 ? -13.565 11.684 19.007 1.00 89.56 165 ARG A N 1
ATOM 1243 C CA . ARG A 1 165 ? -12.304 12.392 18.717 1.00 89.56 165 ARG A CA 1
ATOM 1244 C C . ARG A 1 165 ? -11.089 11.466 18.696 1.00 89.56 165 ARG A C 1
ATOM 1246 O O . ARG A 1 165 ? -10.175 11.683 17.902 1.00 89.56 165 ARG A O 1
ATOM 1253 N N . LEU A 1 166 ? -11.032 10.477 19.587 1.00 89.00 166 LEU A N 1
ATOM 1254 C CA . LEU A 1 166 ? -9.935 9.508 19.623 1.00 89.00 166 LEU A CA 1
ATOM 1255 C C . LEU A 1 166 ? -9.958 8.586 18.405 1.00 89.00 166 LEU A C 1
ATOM 1257 O O . LEU A 1 166 ? -8.895 8.339 17.839 1.00 89.00 166 LEU A O 1
ATOM 1261 N N . GLU A 1 167 ? -11.137 8.133 17.981 1.00 86.56 167 GLU A N 1
ATOM 1262 C CA . GLU A 1 167 ? -11.306 7.333 16.766 1.00 86.56 167 GLU A CA 1
ATOM 1263 C C . GLU A 1 167 ? -10.877 8.115 15.519 1.00 86.56 167 GLU A C 1
ATOM 1265 O O . GLU A 1 167 ? -10.084 7.617 14.718 1.00 86.56 167 GLU A O 1
ATOM 1270 N N . GLU A 1 168 ? -11.305 9.374 15.381 1.00 86.69 168 GLU A N 1
ATOM 1271 C CA . GLU A 1 168 ? -10.865 10.247 14.285 1.00 86.69 168 GLU A CA 1
ATOM 1272 C C . GLU A 1 168 ? -9.347 10.479 14.307 1.00 86.69 168 GLU A C 1
ATOM 1274 O O . GLU A 1 168 ? -8.677 10.401 13.271 1.00 86.69 168 GLU A O 1
ATOM 1279 N N . ALA A 1 169 ? -8.776 10.725 15.489 1.00 86.31 169 ALA A N 1
ATOM 1280 C CA . ALA A 1 169 ? -7.342 10.928 15.651 1.00 86.31 169 ALA A CA 1
ATOM 1281 C C . ALA A 1 169 ? -6.537 9.657 15.336 1.00 86.31 169 ALA A C 1
ATOM 1283 O O . ALA A 1 169 ? -5.454 9.743 14.750 1.00 86.31 169 ALA A O 1
ATOM 1284 N N . GLU A 1 170 ? -7.036 8.476 15.704 1.00 84.94 170 GLU A N 1
ATOM 1285 C CA . GLU A 1 170 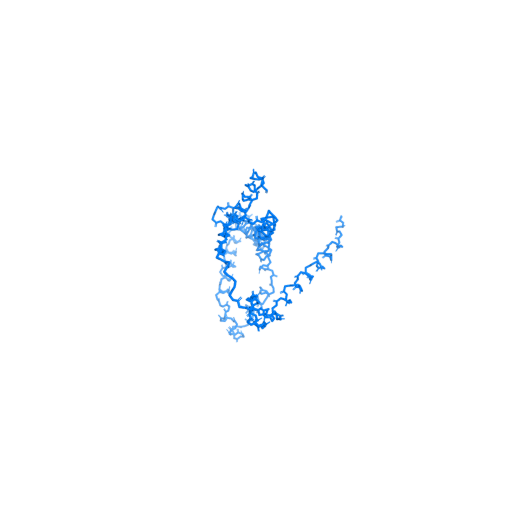? -6.384 7.211 15.381 1.00 84.94 170 GLU A CA 1
ATOM 1286 C C . GLU A 1 170 ? -6.492 6.887 13.892 1.00 84.94 170 GLU A C 1
ATOM 1288 O O . GLU A 1 170 ? -5.484 6.512 13.293 1.00 84.94 170 GLU A O 1
ATOM 1293 N N . ALA A 1 171 ? -7.648 7.114 13.262 1.00 80.31 171 ALA A N 1
ATOM 1294 C CA . ALA A 1 171 ? -7.806 6.979 11.816 1.00 80.31 171 ALA A CA 1
ATOM 1295 C C . ALA A 1 171 ? -6.824 7.896 11.063 1.00 80.31 171 ALA A C 1
ATOM 1297 O O . ALA A 1 171 ? -6.126 7.453 10.145 1.00 80.31 171 ALA A O 1
ATOM 1298 N N . ALA A 1 172 ? -6.685 9.151 11.503 1.00 82.38 172 ALA A N 1
ATOM 1299 C CA . ALA A 1 172 ? -5.710 10.088 10.952 1.00 82.38 172 ALA A CA 1
ATOM 1300 C C . ALA A 1 172 ? -4.258 9.626 11.180 1.00 82.38 172 ALA A C 1
ATOM 1302 O O . ALA A 1 172 ? -3.429 9.715 10.273 1.00 82.38 172 ALA A O 1
ATOM 1303 N N . ASN A 1 173 ? -3.937 9.089 12.361 1.00 83.88 173 ASN A N 1
ATOM 1304 C CA . ASN A 1 173 ? -2.603 8.574 12.681 1.00 83.88 173 ASN A CA 1
ATOM 1305 C C . ASN A 1 173 ? -2.265 7.304 11.883 1.00 83.88 173 ASN A C 1
ATOM 1307 O O . ASN A 1 173 ? -1.149 7.160 11.388 1.00 83.88 173 ASN A O 1
ATOM 1311 N N . ASN A 1 174 ? -3.226 6.401 11.693 1.00 78.12 174 ASN A N 1
ATOM 1312 C CA . ASN A 1 174 ? -3.071 5.209 10.862 1.00 78.12 174 ASN A CA 1
ATOM 1313 C C . ASN A 1 174 ? -2.815 5.590 9.402 1.00 78.12 174 ASN A C 1
ATOM 1315 O O . ASN A 1 174 ? -1.896 5.052 8.780 1.00 78.12 174 ASN A O 1
ATOM 1319 N N . LEU A 1 175 ? -3.537 6.587 8.888 1.00 75.31 175 LEU A N 1
ATOM 1320 C CA . LEU A 1 175 ? -3.294 7.134 7.558 1.00 75.31 175 LEU A CA 1
ATOM 1321 C C . LEU A 1 175 ? -1.914 7.807 7.476 1.00 75.31 175 LEU A C 1
ATOM 1323 O O . LEU A 1 175 ? -1.179 7.570 6.522 1.00 75.31 175 LEU A O 1
ATOM 1327 N N . ALA A 1 176 ? -1.495 8.558 8.498 1.00 79.25 176 ALA A N 1
ATOM 1328 C CA . ALA A 1 176 ? -0.159 9.158 8.572 1.00 79.25 176 ALA A CA 1
ATOM 1329 C C . ALA A 1 176 ? 0.974 8.110 8.623 1.00 79.25 176 ALA A C 1
ATOM 1331 O O . ALA A 1 176 ? 2.032 8.271 8.012 1.00 79.25 176 ALA A O 1
ATOM 1332 N N . ARG A 1 177 ? 0.760 6.994 9.326 1.00 76.12 177 ARG A N 1
ATOM 1333 C CA . ARG A 1 177 ? 1.696 5.861 9.345 1.00 76.12 177 ARG A CA 1
ATOM 1334 C C . ARG A 1 177 ? 1.757 5.163 7.993 1.00 76.12 177 ARG A C 1
ATOM 1336 O O . ARG A 1 177 ? 2.848 4.808 7.560 1.00 76.12 177 ARG A O 1
ATOM 1343 N N . ALA A 1 178 ? 0.620 5.007 7.319 1.00 69.06 178 ALA A N 1
ATOM 1344 C CA . ALA A 1 178 ? 0.557 4.451 5.971 1.00 69.06 178 ALA A CA 1
ATOM 1345 C C . ALA A 1 178 ? 1.182 5.389 4.920 1.00 69.06 178 ALA A C 1
ATOM 1347 O O . ALA A 1 178 ? 1.742 4.927 3.925 1.00 69.06 178 ALA A O 1
ATOM 1348 N N . THR A 1 179 ? 1.132 6.710 5.128 1.00 66.12 179 THR A N 1
ATOM 1349 C CA . THR A 1 179 ? 1.766 7.680 4.226 1.00 66.12 179 THR A CA 1
ATOM 1350 C C . THR A 1 179 ? 3.262 7.825 4.447 1.00 66.12 179 THR A C 1
ATOM 1352 O O . THR A 1 179 ? 3.944 8.209 3.490 1.00 66.12 179 THR A O 1
ATOM 1355 N N . LYS A 1 180 ? 3.787 7.467 5.631 1.00 68.19 180 LYS A N 1
ATOM 1356 C CA . LYS A 1 180 ? 5.227 7.357 5.899 1.00 68.19 180 LYS A CA 1
ATOM 1357 C C . LYS A 1 180 ? 5.821 6.236 5.047 1.00 68.19 180 LYS A C 1
ATOM 1359 O O . LYS A 1 180 ? 5.947 5.090 5.468 1.00 68.19 180 LYS A O 1
ATOM 1364 N N . MET A 1 181 ? 6.173 6.585 3.815 1.00 54.81 181 MET A N 1
ATOM 1365 C CA . MET A 1 181 ? 6.774 5.656 2.876 1.00 54.81 181 MET A CA 1
ATOM 1366 C C . MET A 1 181 ? 8.125 5.178 3.423 1.00 54.81 181 MET A C 1
ATOM 1368 O O . MET A 1 181 ? 8.932 6.002 3.871 1.00 54.81 181 MET A O 1
ATOM 1372 N N . PRO A 1 182 ? 8.404 3.865 3.374 1.00 62.62 182 PRO A N 1
ATOM 1373 C CA . PRO A 1 182 ? 9.766 3.358 3.443 1.00 62.62 182 PRO A CA 1
ATOM 1374 C C . PRO A 1 182 ? 10.683 4.128 2.486 1.00 62.62 182 PRO A C 1
ATOM 1376 O O . PRO A 1 182 ? 10.239 4.658 1.465 1.00 62.62 182 PRO A O 1
ATOM 1379 N N . ARG A 1 183 ? 11.980 4.194 2.796 1.00 61.97 183 ARG A N 1
ATOM 1380 C CA . ARG A 1 183 ? 12.977 4.823 1.918 1.00 61.97 183 ARG A CA 1
ATOM 1381 C C . ARG A 1 183 ? 13.199 3.955 0.670 1.00 61.97 183 ARG A C 1
ATOM 1383 O O . ARG A 1 183 ? 14.185 3.244 0.583 1.00 61.97 183 ARG A O 1
ATOM 1390 N N . PHE A 1 184 ? 12.277 4.008 -0.290 1.00 57.84 184 PHE A N 1
ATOM 1391 C CA . PHE A 1 184 ? 12.327 3.236 -1.543 1.00 57.84 184 PHE A CA 1
ATOM 1392 C C . PHE A 1 184 ? 13.294 3.802 -2.597 1.00 57.84 184 PHE A C 1
ATOM 1394 O O . PHE A 1 184 ? 13.484 3.189 -3.647 1.00 57.84 184 PHE A O 1
ATOM 1401 N N . LEU A 1 185 ? 13.889 4.964 -2.308 1.00 59.12 185 LEU A N 1
ATOM 1402 C CA . LEU A 1 185 ? 14.953 5.613 -3.081 1.00 59.12 185 LEU A CA 1
ATOM 1403 C C . LEU A 1 185 ? 16.358 5.269 -2.546 1.00 59.12 185 LEU A C 1
ATOM 1405 O O . LEU A 1 185 ? 17.300 6.023 -2.777 1.00 59.12 185 LEU A O 1
ATOM 1409 N N . SER A 1 186 ? 16.524 4.182 -1.786 1.00 65.62 186 SER A N 1
ATOM 1410 C CA . SER A 1 186 ? 17.868 3.667 -1.510 1.00 65.62 186 SER A CA 1
ATOM 1411 C C . SER A 1 186 ? 18.428 2.981 -2.760 1.00 65.62 186 SER A C 1
ATOM 1413 O O . SER A 1 186 ? 17.683 2.427 -3.571 1.00 65.62 186 SER A O 1
ATOM 1415 N N . ALA A 1 187 ? 19.754 3.001 -2.910 1.00 59.44 187 ALA A N 1
ATOM 1416 C CA . ALA A 1 187 ? 20.464 2.316 -3.994 1.00 59.44 187 ALA A CA 1
ATOM 1417 C C . ALA A 1 187 ? 20.263 0.781 -3.995 1.00 59.44 187 ALA A C 1
ATOM 1419 O O . ALA A 1 187 ? 20.691 0.113 -4.927 1.00 59.44 187 ALA A O 1
ATOM 1420 N N . ASP A 1 188 ? 19.565 0.232 -2.995 1.00 62.97 188 ASP A N 1
ATOM 1421 C CA . ASP A 1 188 ? 19.195 -1.183 -2.896 1.00 62.97 188 ASP A CA 1
ATOM 1422 C C . ASP A 1 188 ? 17.924 -1.538 -3.684 1.00 62.97 188 ASP A C 1
ATOM 1424 O O . ASP A 1 188 ? 17.483 -2.686 -3.666 1.00 62.97 188 ASP A O 1
ATOM 1428 N N . ASN A 1 189 ? 17.290 -0.571 -4.361 1.00 69.50 189 ASN A N 1
ATOM 1429 C CA . ASN A 1 189 ? 16.147 -0.850 -5.224 1.00 69.50 189 ASN A CA 1
ATOM 1430 C C . ASN A 1 189 ? 16.634 -1.279 -6.624 1.00 69.50 189 ASN A C 1
ATOM 1432 O O . ASN A 1 189 ? 17.070 -0.420 -7.402 1.00 69.50 189 ASN A O 1
ATOM 1436 N N . PRO A 1 190 ? 16.523 -2.570 -6.997 1.00 71.62 190 PRO A N 1
ATOM 1437 C CA . PRO A 1 190 ? 17.078 -3.086 -8.249 1.00 71.62 190 PRO A CA 1
ATOM 1438 C C . PRO A 1 190 ? 16.484 -2.405 -9.489 1.00 71.62 190 PRO A C 1
ATOM 1440 O O . PRO A 1 190 ? 17.148 -2.329 -10.518 1.00 71.62 190 PRO A O 1
ATOM 1443 N N . ILE A 1 191 ? 15.267 -1.855 -9.391 1.00 71.44 191 ILE A N 1
ATOM 1444 C CA . ILE A 1 191 ? 14.611 -1.131 -10.489 1.00 71.44 191 ILE A CA 1
ATOM 1445 C C . ILE A 1 191 ? 15.287 0.224 -10.730 1.00 71.44 191 ILE A C 1
ATOM 1447 O O . ILE A 1 191 ? 15.524 0.593 -11.878 1.00 71.44 191 ILE A O 1
ATOM 1451 N N . LEU A 1 192 ? 15.639 0.953 -9.666 1.00 71.88 192 LEU A N 1
ATOM 1452 C CA . LEU A 1 192 ? 16.359 2.227 -9.782 1.00 71.88 192 LEU A CA 1
ATOM 1453 C C . LEU A 1 192 ? 17.776 2.014 -10.307 1.00 71.88 192 LEU A C 1
ATOM 1455 O O . LEU A 1 192 ? 18.237 2.777 -11.151 1.00 71.88 192 LEU A O 1
ATOM 1459 N N . VAL A 1 193 ? 18.436 0.953 -9.841 1.00 77.25 193 VAL A N 1
ATOM 1460 C CA . VAL A 1 193 ? 19.759 0.549 -10.325 1.00 77.25 193 VAL A CA 1
ATOM 1461 C C . VAL A 1 193 ? 19.698 0.217 -11.816 1.00 77.25 193 VAL A C 1
ATOM 1463 O O . VAL A 1 193 ? 20.466 0.775 -12.595 1.00 77.25 193 VAL A O 1
ATOM 1466 N N . ALA A 1 194 ? 18.742 -0.614 -12.241 1.00 74.38 194 ALA A N 1
ATOM 1467 C CA . ALA A 1 194 ? 18.550 -0.952 -13.649 1.00 74.38 194 ALA A CA 1
ATOM 1468 C C . ALA A 1 194 ? 18.253 0.289 -14.506 1.00 74.38 194 ALA A C 1
ATOM 1470 O O . ALA A 1 194 ? 18.868 0.467 -15.555 1.00 74.38 194 ALA A O 1
ATOM 1471 N N . PHE A 1 195 ? 17.369 1.178 -14.044 1.00 76.75 195 PHE A N 1
ATOM 1472 C CA . PHE A 1 195 ? 17.062 2.421 -14.751 1.00 76.75 195 PHE A CA 1
ATOM 1473 C C . PHE A 1 195 ? 18.297 3.325 -14.885 1.00 76.75 195 PHE A C 1
ATOM 1475 O O . PHE A 1 195 ? 18.562 3.840 -15.968 1.00 76.75 195 PHE A O 1
ATOM 1482 N N . ALA A 1 196 ? 19.095 3.468 -13.823 1.00 79.06 196 ALA A N 1
ATOM 1483 C CA . ALA A 1 196 ? 20.334 4.240 -13.856 1.00 79.06 196 ALA A CA 1
ATOM 1484 C C . ALA A 1 196 ? 21.362 3.648 -14.834 1.00 79.06 196 ALA A C 1
ATOM 1486 O O . ALA A 1 196 ? 21.964 4.395 -15.602 1.00 79.06 196 ALA A O 1
ATOM 1487 N N . PHE A 1 197 ? 21.525 2.319 -14.866 1.00 80.75 197 PHE A N 1
ATOM 1488 C CA . PHE A 1 197 ? 22.413 1.649 -15.823 1.00 80.75 197 PHE A CA 1
ATOM 1489 C C . PHE A 1 197 ? 21.954 1.825 -17.272 1.00 80.75 197 PHE A C 1
ATOM 1491 O O . PHE A 1 197 ? 22.780 2.085 -18.145 1.00 80.75 197 PHE A O 1
ATOM 1498 N N . VAL A 1 198 ? 20.649 1.722 -17.536 1.00 79.56 198 VAL A N 1
ATOM 1499 C CA . VAL A 1 198 ? 20.102 1.920 -18.884 1.00 79.56 198 VAL A CA 1
ATOM 1500 C C . VAL A 1 198 ? 20.242 3.380 -19.318 1.00 79.56 198 VAL A C 1
ATOM 1502 O O . VAL A 1 198 ? 20.710 3.639 -20.424 1.00 79.56 198 VAL A O 1
ATOM 1505 N N . ALA A 1 199 ? 19.922 4.337 -18.444 1.00 77.31 199 ALA A N 1
ATOM 1506 C CA . ALA A 1 199 ? 20.102 5.761 -18.719 1.00 77.31 199 ALA A CA 1
ATOM 1507 C C . ALA A 1 199 ? 21.577 6.105 -18.983 1.00 77.31 199 ALA A C 1
ATOM 1509 O O . ALA A 1 199 ? 21.889 6.808 -19.943 1.00 77.31 199 ALA A O 1
ATOM 1510 N N . PHE A 1 200 ? 22.495 5.554 -18.185 1.00 83.88 200 PHE A N 1
ATOM 1511 C CA . PHE A 1 200 ? 23.933 5.710 -18.390 1.00 83.88 200 PHE A CA 1
ATOM 1512 C C . PHE A 1 200 ? 24.401 5.092 -19.716 1.00 83.88 200 PHE A C 1
ATOM 1514 O O . PHE A 1 200 ? 25.175 5.712 -20.443 1.00 83.88 200 PHE A O 1
ATOM 1521 N N . GLY A 1 201 ? 23.885 3.911 -20.072 1.00 77.88 201 GLY A N 1
ATOM 1522 C CA . GLY A 1 201 ? 24.151 3.259 -21.354 1.00 77.88 201 GLY A CA 1
ATOM 1523 C C . GLY A 1 201 ? 23.700 4.094 -22.554 1.00 77.88 201 GLY A C 1
ATOM 1524 O O . GLY A 1 201 ? 24.467 4.246 -23.500 1.00 77.88 201 GLY A O 1
ATOM 1525 N N . VAL A 1 202 ? 22.507 4.699 -22.495 1.00 78.69 202 VAL A N 1
ATOM 1526 C CA . VAL A 1 202 ? 21.997 5.611 -23.539 1.00 78.69 202 VAL A CA 1
ATOM 1527 C C . VAL A 1 202 ? 22.898 6.837 -23.693 1.00 78.69 202 VAL A C 1
ATOM 1529 O O . VAL A 1 202 ? 23.237 7.209 -24.815 1.00 78.69 202 VAL A O 1
ATOM 1532 N N . VAL A 1 203 ? 23.326 7.443 -22.581 1.00 83.06 203 VAL A N 1
ATOM 1533 C CA . VAL A 1 203 ? 24.234 8.600 -22.602 1.00 83.06 203 VAL A CA 1
ATOM 1534 C C . VAL A 1 203 ? 25.583 8.220 -23.221 1.00 83.06 203 VAL 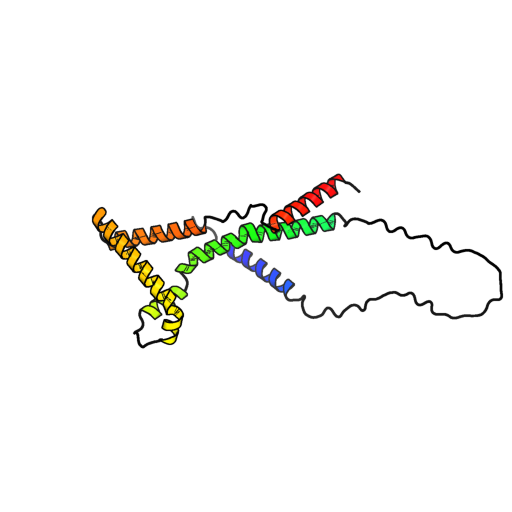A C 1
ATOM 1536 O O . VAL A 1 203 ? 26.052 8.912 -24.120 1.00 83.06 203 VAL A O 1
ATOM 1539 N N . LEU A 1 204 ? 26.186 7.097 -22.815 1.00 82.94 204 LEU A N 1
ATOM 1540 C CA . LEU A 1 204 ? 27.442 6.621 -23.406 1.00 82.94 204 LEU A CA 1
ATOM 1541 C C . LEU A 1 204 ? 27.313 6.296 -24.900 1.00 82.94 204 LEU A C 1
ATOM 1543 O O . LEU A 1 204 ? 28.206 6.648 -25.670 1.00 82.94 204 LEU A O 1
ATOM 1547 N N . ALA A 1 205 ? 26.214 5.669 -25.330 1.00 75.69 205 ALA A N 1
ATOM 1548 C CA . ALA A 1 205 ? 25.945 5.417 -26.749 1.00 75.69 205 ALA A CA 1
ATOM 1549 C C . ALA A 1 205 ? 25.847 6.730 -27.545 1.00 75.69 205 ALA A C 1
ATOM 1551 O O . ALA A 1 205 ? 26.440 6.850 -28.614 1.00 75.69 205 ALA A O 1
ATOM 1552 N N . ALA A 1 206 ? 25.174 7.745 -26.995 1.00 77.19 206 ALA A N 1
ATOM 1553 C CA . ALA A 1 206 ? 25.050 9.052 -27.636 1.00 77.19 206 ALA A CA 1
ATOM 1554 C C . ALA A 1 206 ? 26.401 9.781 -27.783 1.00 77.19 206 ALA A C 1
ATOM 1556 O O . ALA A 1 206 ? 26.630 10.440 -28.795 1.00 77.19 206 ALA A O 1
ATOM 1557 N N . PHE A 1 207 ? 27.312 9.644 -26.811 1.00 81.69 207 PHE A N 1
ATOM 1558 C CA . PHE A 1 207 ? 28.654 10.244 -26.873 1.00 81.69 207 PHE A CA 1
ATOM 1559 C C . PHE A 1 207 ? 29.657 9.456 -27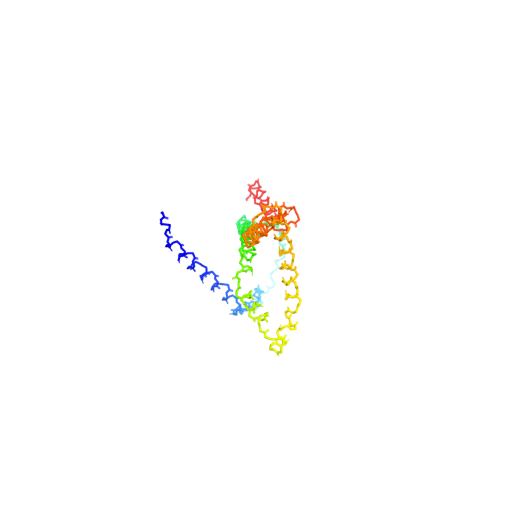.726 1.00 81.69 207 PHE A C 1
ATOM 1561 O O . PHE A 1 207 ? 30.634 10.035 -28.195 1.00 81.69 207 PHE A O 1
ATOM 1568 N N . THR A 1 208 ? 29.447 8.153 -27.922 1.00 76.75 208 THR A N 1
ATOM 1569 C CA . THR A 1 208 ? 30.364 7.301 -28.703 1.00 76.75 208 THR A CA 1
ATOM 1570 C C . THR A 1 208 ? 30.064 7.274 -30.200 1.00 76.75 208 THR A C 1
ATOM 1572 O O . THR A 1 208 ? 30.917 6.806 -30.950 1.00 76.75 208 THR A O 1
ATOM 1575 N N . GLY A 1 209 ? 28.930 7.843 -30.633 1.00 55.94 209 GLY A N 1
ATOM 1576 C CA . GLY A 1 209 ? 28.742 8.426 -31.968 1.00 55.94 209 GLY A CA 1
ATOM 1577 C C . GLY A 1 209 ? 29.318 7.627 -33.140 1.00 55.94 209 GLY A C 1
ATOM 1578 O O . GLY A 1 209 ? 30.068 8.183 -33.944 1.00 55.94 209 GLY A O 1
ATOM 1579 N N . LYS A 1 210 ? 28.978 6.339 -33.226 1.00 46.50 210 LYS A N 1
ATOM 1580 C CA . LYS A 1 210 ? 28.966 5.584 -34.482 1.00 46.50 210 LYS A CA 1
ATOM 1581 C C . LYS A 1 210 ? 27.524 5.353 -34.895 1.00 46.50 210 LYS A C 1
ATOM 1583 O O . LYS A 1 210 ? 26.720 5.028 -33.992 1.00 46.50 210 LYS A O 1
#

Secondary structure (DSSP, 8-state):
----GGGHHHHHHHHHHHHHHHGGGSS---------------------------------------PPPPHHHHHHHHHHHHHHHHIIIIIHHHHHHHHHHHHTTSHHHHHHHHHHHS-TTTTHHHHHHTHHHHHHHHHHHHHHHHHHHHHHHHH---HHHHHHHHHHHHHHHHHHHHHS---TTSTT-HHHHHHHHHHHHHHHHHHH--